Protein AF-H2ZK38-F1 (afdb_monomer)

Secondary structure (DSSP, 8-state):
------------------------PPPTTSEEETTEEE-TTS--SSPPTT--TT-SEEE--SS------TTTTTT-TT--EEE--SS---GGGS-TTTTTT-TT--EEE--SS---EE-TTTTTT-TT--EEE--SS---EE-TTTTTT-TT--EEE--SS---S----TT-TT--EEE--SS----PPTTTBTT---SEEE--SS------GGGB---TT--EEE--SS------GGGGG-TT--EEE--SS------TTHHHH-TT-SEEE-TT---S---GGG-

Solvent-accessible surface area (backbone atoms only — not comparable to full-atom values): 14411 Å² total; per-residue (Å²): 133,86,83,88,84,82,88,72,85,82,77,80,74,79,74,75,80,72,74,84,66,79,76,75,49,62,29,93,83,38,50,66,56,96,39,36,36,42,41,50,68,64,68,38,54,47,79,73,71,54,65,52,52,70,28,28,33,42,36,44,26,50,25,49,28,40,48,54,63,87,69,75,59,52,65,34,44,51,20,29,33,42,33,45,27,38,26,48,33,35,57,82,28,56,45,74,52,65,40,48,52,24,54,50,21,28,36,44,33,44,23,40,26,51,29,46,56,44,46,54,44,59,58,39,37,29,56,43,26,26,37,42,36,44,22,45,26,49,28,43,50,66,42,86,51,32,47,54,66,27,50,47,22,31,35,40,37,43,25,40,27,47,27,47,62,68,72,75,46,62,45,22,58,50,29,28,37,42,34,40,26,42,31,47,28,45,47,73,54,81,46,53,36,43,62,32,60,42,32,34,41,36,44,24,39,28,46,28,43,54,56,64,65,58,25,57,41,78,37,56,65,21,28,38,42,32,48,22,43,25,45,29,44,53,76,41,79,62,64,43,60,25,44,41,22,27,33,41,31,50,19,41,18,50,28,36,58,75,68,67,58,40,68,76,37,30,73,46,55,76,42,78,39,64,54,68,46,52,61,80,62,78,48,77,77,81,110

Structure (mmCIF, N/CA/C/O backbone):
data_AF-H2ZK38-F1
#
_entry.id   AF-H2ZK38-F1
#
loop_
_atom_site.group_PDB
_atom_site.id
_atom_site.type_symbol
_atom_site.label_atom_id
_atom_site.label_alt_id
_atom_site.label_comp_id
_atom_site.label_asym_id
_atom_site.label_entity_id
_atom_site.label_seq_id
_atom_site.pdbx_PDB_ins_code
_atom_site.Cartn_x
_atom_site.Cartn_y
_atom_site.Cartn_z
_atom_site.occupancy
_atom_site.B_iso_or_equiv
_atom_site.auth_seq_id
_atom_site.auth_comp_id
_atom_site.auth_asym_id
_atom_site.auth_atom_id
_atom_site.pdbx_PDB_model_num
ATOM 1 N N . MET A 1 1 ? 47.154 7.447 -79.076 1.00 37.88 1 MET A N 1
ATOM 2 C CA . MET A 1 1 ? 47.323 8.872 -78.738 1.00 37.88 1 MET A CA 1
ATOM 3 C C . MET A 1 1 ? 45.936 9.448 -78.542 1.00 37.88 1 MET A C 1
ATOM 5 O O . MET A 1 1 ? 45.104 9.216 -79.403 1.00 37.88 1 MET A O 1
ATOM 9 N N . GLU A 1 2 ? 45.741 10.109 -77.397 1.00 35.72 2 GLU A N 1
ATOM 10 C CA . GLU A 1 2 ? 44.613 10.989 -77.025 1.00 35.72 2 GLU A CA 1
ATOM 11 C C . GLU A 1 2 ? 43.258 10.291 -76.784 1.00 35.72 2 GLU A C 1
ATOM 13 O O . GLU A 1 2 ? 42.560 9.879 -77.698 1.00 35.72 2 GLU A O 1
ATOM 18 N N . SER A 1 3 ? 42.972 9.880 -75.544 1.00 32.62 3 SER A N 1
ATOM 19 C CA . SER A 1 3 ? 42.408 10.661 -74.417 1.00 32.62 3 SER A CA 1
ATOM 20 C C . SER A 1 3 ? 40.909 10.942 -74.549 1.00 32.62 3 SER A C 1
ATOM 22 O O . SER A 1 3 ? 40.479 11.958 -75.080 1.00 32.62 3 SER A O 1
ATOM 24 N N . PHE A 1 4 ? 40.122 10.034 -73.965 1.00 37.00 4 PHE A N 1
ATOM 25 C CA . PHE A 1 4 ? 38.727 10.249 -73.588 1.00 37.00 4 PHE A CA 1
ATOM 26 C C . PHE A 1 4 ? 38.658 11.189 -72.374 1.00 37.00 4 PHE A C 1
ATOM 28 O O . PHE A 1 4 ? 39.179 10.857 -71.311 1.00 37.00 4 PHE A O 1
ATOM 35 N N . ALA A 1 5 ? 37.972 12.326 -72.504 1.00 34.06 5 ALA A N 1
ATOM 36 C CA . ALA A 1 5 ? 37.578 13.173 -71.380 1.00 34.06 5 ALA A CA 1
ATOM 37 C C . ALA A 1 5 ? 36.051 13.114 -71.216 1.00 34.06 5 ALA A C 1
ATOM 39 O O . ALA A 1 5 ? 35.309 13.839 -71.874 1.00 34.06 5 ALA A O 1
ATOM 40 N N . ALA A 1 6 ? 35.580 12.216 -70.350 1.00 36.69 6 ALA A N 1
ATOM 41 C CA . ALA A 1 6 ? 34.203 12.204 -69.870 1.00 36.69 6 ALA A CA 1
ATOM 42 C C . ALA A 1 6 ? 34.103 13.121 -68.642 1.00 36.69 6 ALA A C 1
ATOM 44 O O . ALA A 1 6 ? 34.709 12.855 -67.604 1.00 36.69 6 ALA A O 1
ATOM 45 N N . ILE A 1 7 ? 33.349 14.212 -68.767 1.00 39.59 7 ILE A N 1
ATOM 46 C CA . ILE A 1 7 ? 33.038 15.128 -67.667 1.00 39.59 7 ILE A CA 1
ATOM 47 C C . ILE A 1 7 ? 31.897 14.500 -66.854 1.00 39.59 7 ILE A C 1
ATOM 49 O O . ILE A 1 7 ? 30.743 14.527 -67.274 1.00 39.59 7 ILE A O 1
ATOM 53 N N . TYR A 1 8 ? 32.215 13.919 -65.697 1.00 35.00 8 TYR A N 1
ATOM 54 C CA . TYR A 1 8 ? 31.222 13.565 -64.678 1.00 35.00 8 TYR A CA 1
ATOM 55 C C . TYR A 1 8 ? 30.950 14.790 -63.790 1.00 35.00 8 TYR A C 1
ATOM 57 O O . TYR A 1 8 ? 31.908 15.415 -63.329 1.00 35.00 8 TYR A O 1
ATOM 65 N N . PRO A 1 9 ? 29.688 15.139 -63.481 1.00 40.91 9 PRO A N 1
ATOM 66 C CA . PRO A 1 9 ? 29.416 16.121 -62.446 1.00 40.91 9 PRO A CA 1
ATOM 67 C C . PRO A 1 9 ? 29.749 15.493 -61.089 1.00 40.91 9 PRO A C 1
ATOM 69 O O . PRO A 1 9 ? 29.163 14.489 -60.683 1.00 40.91 9 PRO A O 1
ATOM 72 N N . VAL A 1 10 ? 30.717 16.084 -60.390 1.00 36.19 10 VAL A N 1
ATOM 73 C CA . VAL A 1 10 ? 31.038 15.753 -59.000 1.00 36.19 10 VAL A CA 1
ATOM 74 C C . VAL A 1 10 ? 29.838 16.151 -58.141 1.00 36.19 10 VAL A C 1
ATOM 76 O O . VAL A 1 10 ? 29.666 17.315 -57.784 1.00 36.19 10 VAL A O 1
ATOM 79 N N . LEU A 1 11 ? 28.984 15.180 -57.813 1.00 34.41 11 LEU A N 1
ATOM 80 C CA . LEU A 1 11 ? 28.019 15.319 -56.730 1.00 34.41 11 LEU A CA 1
ATOM 81 C C . LEU A 1 11 ? 28.817 15.329 -55.421 1.00 34.41 11 LEU A C 1
ATOM 83 O O . LEU A 1 11 ? 29.233 14.286 -54.918 1.00 34.41 11 LEU A O 1
ATOM 87 N N . VAL A 1 12 ? 29.052 16.516 -54.865 1.00 36.69 12 VAL A N 1
ATOM 88 C CA . VAL A 1 12 ? 29.517 16.654 -53.483 1.00 36.69 12 VAL A CA 1
ATOM 89 C C . VAL A 1 12 ? 28.346 16.267 -52.582 1.00 36.69 12 VAL A C 1
ATOM 91 O O . VAL A 1 12 ? 27.538 17.102 -52.181 1.00 36.69 12 VAL A O 1
ATOM 94 N N . ILE A 1 13 ? 28.216 14.975 -52.283 1.00 39.00 13 ILE A N 1
ATOM 95 C CA . ILE A 1 13 ? 27.385 14.527 -51.169 1.00 39.00 13 ILE A CA 1
ATOM 96 C C . ILE A 1 13 ? 28.146 14.938 -49.912 1.00 39.00 13 ILE A C 1
ATOM 98 O O . ILE A 1 13 ? 29.101 14.279 -49.506 1.00 39.00 13 ILE A O 1
ATOM 102 N N . LEU A 1 14 ? 27.740 16.054 -49.306 1.00 35.81 14 LEU A N 1
ATOM 103 C CA . LEU A 1 14 ? 28.070 16.371 -47.921 1.00 35.81 14 LEU A CA 1
ATOM 104 C C . LEU A 1 14 ? 27.488 15.254 -47.048 1.00 35.81 14 LEU A C 1
ATOM 106 O O . LEU A 1 14 ? 26.352 15.322 -46.580 1.00 35.81 14 LEU A O 1
ATOM 110 N N . SER A 1 15 ? 28.264 14.190 -46.850 1.00 38.12 15 SER A N 1
ATOM 111 C CA . SER A 1 15 ? 28.009 13.208 -45.813 1.00 38.12 15 SER A CA 1
ATOM 112 C C . SER A 1 15 ? 28.192 13.922 -44.481 1.00 38.12 15 SER A C 1
ATOM 114 O O . SER A 1 15 ? 29.303 14.037 -43.961 1.00 38.12 15 SER A O 1
ATOM 116 N N . VAL A 1 16 ? 27.095 14.432 -43.927 1.00 42.16 16 VAL A N 1
ATOM 117 C CA . VAL A 1 16 ? 27.036 14.727 -42.502 1.00 42.16 16 VAL A CA 1
ATOM 118 C C . VAL A 1 16 ? 27.288 13.394 -41.809 1.00 42.16 16 VAL A C 1
ATOM 120 O O . VAL A 1 16 ? 26.414 12.527 -41.770 1.00 42.16 16 VAL A O 1
ATOM 123 N N . LEU A 1 17 ? 28.504 13.217 -41.294 1.00 39.06 17 LEU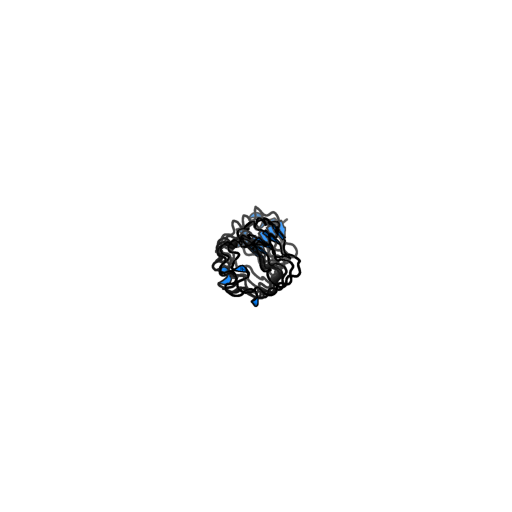 A N 1
ATOM 124 C CA . LEU A 1 17 ? 28.806 12.233 -40.269 1.00 39.06 17 LEU A CA 1
ATOM 125 C C . LEU A 1 17 ? 27.909 12.574 -39.076 1.00 39.06 17 LEU A C 1
ATOM 127 O O . LEU A 1 17 ? 28.285 13.340 -38.192 1.00 39.06 17 LEU A O 1
ATOM 131 N N . ARG A 1 18 ? 26.679 12.045 -39.070 1.00 42.19 18 ARG A N 1
ATOM 132 C CA . ARG A 1 18 ? 25.893 11.945 -37.848 1.00 42.19 18 ARG A CA 1
ATOM 133 C C . ARG A 1 18 ? 26.678 11.004 -36.955 1.00 42.19 18 ARG A C 1
ATOM 135 O O . ARG A 1 18 ? 26.662 9.790 -37.146 1.00 42.19 18 ARG A O 1
ATOM 142 N N . SER A 1 19 ? 27.402 11.596 -36.014 1.00 41.34 19 SER A N 1
ATOM 143 C CA . SER A 1 19 ? 27.855 10.930 -34.808 1.00 41.34 19 SER A CA 1
ATOM 144 C C . SER A 1 19 ? 26.704 10.061 -34.302 1.00 41.34 19 SER A C 1
ATOM 146 O O . SER A 1 19 ? 25.617 10.554 -34.004 1.00 41.34 19 SER A O 1
ATOM 148 N N . GLY A 1 20 ? 26.915 8.746 -34.319 1.00 42.62 20 GLY A N 1
ATOM 149 C CA . GLY A 1 20 ? 25.931 7.756 -33.912 1.00 42.62 20 GLY A CA 1
ATOM 150 C C . GLY A 1 20 ? 25.668 7.847 -32.416 1.00 42.62 20 GLY A C 1
ATOM 151 O O . GLY A 1 20 ? 26.152 7.028 -31.643 1.00 42.62 20 GLY A O 1
ATOM 152 N N . THR A 1 21 ? 24.886 8.833 -31.992 1.00 44.53 21 THR A N 1
ATOM 153 C CA . THR A 1 21 ? 24.094 8.704 -30.782 1.00 44.53 21 THR A CA 1
ATOM 154 C C . THR A 1 21 ? 22.893 7.857 -31.177 1.00 44.53 21 THR A C 1
ATOM 156 O O . THR A 1 21 ? 22.094 8.233 -32.032 1.00 44.53 21 THR A O 1
ATOM 159 N N . SER A 1 22 ? 22.795 6.650 -30.618 1.00 46.66 22 SER A N 1
ATOM 160 C CA . SER A 1 22 ? 21.558 5.873 -30.675 1.00 46.66 22 SER A CA 1
ATOM 161 C C . SER A 1 22 ? 20.448 6.779 -30.148 1.00 46.66 22 SER A C 1
ATOM 163 O O . SER A 1 22 ? 20.364 6.978 -28.938 1.00 46.66 22 SER A O 1
ATOM 165 N N . LEU A 1 23 ? 19.635 7.359 -31.038 1.00 54.28 23 LEU A N 1
ATOM 166 C CA . LEU A 1 23 ? 18.411 8.063 -30.675 1.00 54.28 23 LEU A CA 1
ATOM 167 C C . LEU A 1 23 ? 17.578 7.051 -29.894 1.00 54.28 23 LEU A C 1
ATOM 169 O O . LEU A 1 23 ? 17.032 6.110 -30.468 1.00 54.28 23 LEU A O 1
ATOM 173 N N . VAL A 1 24 ? 17.586 7.185 -28.567 1.00 63.50 24 VAL A N 1
ATOM 174 C CA . VAL A 1 24 ? 16.767 6.381 -27.666 1.00 63.50 24 VAL A CA 1
ATOM 175 C C . VAL A 1 24 ? 15.334 6.783 -27.974 1.00 63.50 24 VAL A C 1
ATOM 177 O O . VAL A 1 24 ? 14.832 7.798 -27.503 1.00 63.50 24 VAL A O 1
ATOM 180 N N . THR A 1 25 ? 14.737 6.052 -28.903 1.00 81.50 25 THR A N 1
ATOM 181 C CA . THR A 1 25 ? 13.416 6.334 -29.435 1.00 81.50 25 THR A CA 1
ATOM 182 C C . THR A 1 25 ? 12.387 5.809 -28.452 1.00 81.50 25 THR A C 1
ATOM 184 O O . THR A 1 25 ? 12.531 4.717 -27.904 1.00 81.50 25 THR A O 1
ATOM 187 N N . CYS A 1 26 ? 11.362 6.619 -28.198 1.00 92.69 26 CYS A N 1
ATOM 188 C CA . CYS A 1 26 ? 10.222 6.191 -27.403 1.00 92.69 26 CYS A CA 1
ATOM 189 C C . CYS A 1 26 ? 9.614 4.914 -28.016 1.00 92.69 26 CYS A C 1
ATOM 191 O O . CYS A 1 26 ? 9.512 4.847 -29.246 1.00 92.69 26 CYS A O 1
ATOM 193 N N . PRO A 1 27 ? 9.202 3.911 -27.215 1.00 94.44 27 PRO A N 1
ATOM 194 C CA . PRO A 1 27 ? 8.535 2.732 -27.755 1.00 94.44 27 PRO A CA 1
ATOM 195 C C . PRO A 1 27 ? 7.305 3.120 -28.584 1.00 94.44 27 PRO A C 1
ATOM 197 O O . PRO A 1 27 ? 6.547 3.994 -28.179 1.00 94.44 27 PRO A O 1
ATOM 200 N N . ALA A 1 28 ? 7.074 2.444 -29.713 1.00 91.75 28 ALA A N 1
ATOM 201 C CA . ALA A 1 28 ? 6.091 2.864 -30.721 1.00 91.75 28 ALA A CA 1
ATOM 202 C C . ALA A 1 28 ? 4.644 3.016 -30.209 1.00 91.75 28 ALA A C 1
ATOM 204 O O . ALA A 1 28 ? 3.885 3.819 -30.741 1.00 91.75 28 ALA A O 1
ATOM 205 N N . LEU A 1 29 ? 4.256 2.242 -29.190 1.00 95.00 29 LEU A N 1
ATOM 206 C CA . LEU A 1 29 ? 2.916 2.294 -28.588 1.00 95.00 29 LEU A CA 1
ATOM 207 C C . LEU A 1 29 ? 2.834 3.222 -27.369 1.00 95.00 29 LEU A C 1
ATOM 209 O O . LEU A 1 29 ? 1.761 3.364 -26.785 1.00 95.00 29 LEU A O 1
ATOM 213 N N . CYS A 1 30 ? 3.949 3.831 -26.976 1.00 96.94 30 CYS A N 1
ATOM 214 C CA . CYS A 1 30 ? 4.046 4.661 -25.789 1.00 96.94 30 CYS A CA 1
ATOM 215 C C . CYS A 1 30 ? 4.238 6.133 -26.149 1.00 96.94 30 CYS A C 1
ATOM 217 O O . CYS A 1 30 ? 4.721 6.486 -27.224 1.00 96.94 30 CYS A O 1
ATOM 219 N N . THR A 1 31 ? 3.914 6.992 -25.192 1.00 96.88 31 THR A N 1
ATOM 220 C CA . THR A 1 31 ? 4.210 8.420 -25.227 1.00 96.88 31 THR A CA 1
ATOM 221 C C . THR A 1 31 ? 5.307 8.706 -24.212 1.00 96.88 31 THR A C 1
ATOM 223 O O . THR A 1 31 ? 5.197 8.318 -23.052 1.00 96.88 31 THR A O 1
ATOM 226 N N . CYS A 1 32 ? 6.364 9.400 -24.627 1.00 96.44 32 CYS A N 1
ATOM 227 C CA . CYS A 1 32 ? 7.462 9.780 -23.745 1.00 96.44 32 CYS A CA 1
ATOM 228 C C . CYS A 1 32 ? 7.500 11.299 -23.602 1.00 96.44 32 CYS A C 1
ATOM 230 O O . CYS A 1 32 ? 7.494 12.017 -24.601 1.00 96.44 32 CYS A O 1
ATOM 232 N N . ASN A 1 33 ? 7.575 11.786 -22.366 1.00 94.00 33 ASN A N 1
ATOM 233 C CA . ASN A 1 33 ? 7.754 13.200 -22.065 1.00 94.00 33 ASN A CA 1
ATOM 234 C C . ASN A 1 33 ? 8.784 13.354 -20.951 1.00 94.00 33 ASN A C 1
ATOM 236 O O . ASN A 1 33 ? 8.559 12.935 -19.814 1.00 94.00 33 ASN A O 1
ATOM 240 N N . SER A 1 34 ? 9.916 13.981 -21.275 1.00 91.12 34 SER A N 1
ATOM 241 C CA . SER A 1 34 ? 11.037 14.117 -20.348 1.00 91.12 34 SER A CA 1
ATOM 242 C C . SER A 1 34 ? 11.455 12.740 -19.810 1.00 91.12 34 SER A C 1
ATOM 244 O O . SER A 1 34 ? 11.933 11.908 -20.575 1.00 91.12 34 SER A O 1
ATOM 246 N N . ARG A 1 35 ? 11.245 12.472 -18.518 1.00 96.06 35 ARG A N 1
ATOM 247 C CA . ARG A 1 35 ? 11.584 11.205 -17.848 1.00 96.06 35 ARG A CA 1
ATOM 248 C C . ARG A 1 35 ? 10.352 10.384 -17.467 1.00 96.06 35 ARG A C 1
ATOM 250 O O . ARG A 1 35 ? 10.419 9.558 -16.554 1.00 96.06 35 ARG A O 1
ATOM 257 N N . GLU A 1 36 ? 9.226 10.640 -18.114 1.00 98.31 36 GLU A N 1
ATOM 258 C CA . GLU A 1 36 ? 7.976 9.913 -17.921 1.00 98.31 36 GLU A CA 1
ATOM 259 C C . GLU A 1 36 ? 7.606 9.178 -19.208 1.00 98.31 36 GLU A C 1
ATOM 261 O O . GLU A 1 36 ? 7.730 9.723 -20.307 1.00 98.31 36 GLU A O 1
ATOM 266 N N . VAL A 1 37 ? 7.190 7.920 -19.064 1.00 98.12 37 VAL A N 1
ATOM 267 C CA . VAL A 1 37 ? 6.819 7.045 -20.178 1.00 98.12 37 VAL A CA 1
ATOM 268 C C . VAL A 1 37 ? 5.439 6.461 -19.908 1.00 98.12 37 VAL A C 1
ATOM 270 O O . VAL A 1 37 ? 5.246 5.739 -18.926 1.00 98.12 37 VAL A O 1
ATOM 273 N N . TRP A 1 38 ? 4.502 6.780 -20.793 1.00 98.50 38 TRP A N 1
ATOM 274 C CA . TRP A 1 38 ? 3.093 6.401 -20.751 1.00 98.50 38 TRP A CA 1
ATOM 275 C C . TRP A 1 38 ? 2.797 5.331 -21.788 1.00 98.50 38 TRP A C 1
ATOM 277 O O . TRP A 1 38 ? 2.923 5.560 -22.989 1.00 98.50 38 TRP A O 1
ATOM 287 N N . CYS A 1 39 ? 2.441 4.145 -21.319 1.00 97.94 39 CYS A N 1
ATOM 288 C CA . CYS A 1 39 ? 2.147 2.967 -22.123 1.00 97.94 39 CYS A CA 1
ATOM 289 C C . CYS A 1 39 ? 0.794 2.348 -21.720 1.00 97.94 39 CYS A C 1
ATOM 291 O O . CYS A 1 39 ? 0.566 1.159 -21.941 1.00 97.94 39 CYS A O 1
ATOM 293 N N . GLU A 1 40 ? -0.080 3.106 -21.062 1.00 98.19 40 GLU A N 1
ATOM 294 C CA . GLU A 1 40 ? -1.374 2.647 -20.559 1.00 98.19 40 GLU A CA 1
ATOM 295 C C . GLU A 1 40 ? -2.410 2.406 -21.659 1.00 98.19 40 GLU A C 1
ATOM 297 O O . GLU A 1 40 ? -2.418 3.090 -22.686 1.00 98.19 40 GLU A O 1
ATOM 302 N N . ASN A 1 41 ? -3.324 1.460 -21.419 1.00 98.00 41 ASN A N 1
ATOM 303 C CA . ASN A 1 41 ? -4.473 1.202 -22.291 1.00 98.00 41 ASN A CA 1
ATOM 304 C C . ASN A 1 41 ? -4.097 0.959 -23.766 1.00 98.00 41 ASN A C 1
ATOM 306 O O . ASN A 1 41 ? -4.714 1.493 -24.691 1.00 98.00 41 ASN A O 1
ATOM 310 N N . LYS A 1 42 ? -3.046 0.164 -24.000 1.00 97.31 42 LYS A N 1
ATOM 311 C CA . LYS A 1 42 ? -2.564 -0.197 -25.348 1.00 97.31 42 LYS A CA 1
ATOM 312 C C . LYS A 1 42 ? -2.708 -1.686 -25.661 1.00 97.31 42 LYS A C 1
ATOM 314 O O . LYS A 1 42 ? -2.224 -2.141 -26.693 1.00 97.31 42 LYS A O 1
ATOM 319 N N . GLY A 1 43 ? -3.337 -2.457 -24.772 1.00 97.38 43 GLY A N 1
ATOM 320 C CA . GLY A 1 43 ? -3.465 -3.908 -24.920 1.00 97.38 43 GLY A CA 1
ATOM 321 C C . GLY A 1 43 ? -2.123 -4.646 -24.854 1.00 97.38 43 GLY A C 1
ATOM 322 O O . GLY A 1 43 ? -1.998 -5.739 -25.403 1.00 97.38 43 GLY A O 1
ATOM 323 N N . LEU A 1 44 ? -1.108 -4.061 -24.203 1.00 96.81 44 LEU A N 1
ATOM 324 C CA . LEU A 1 44 ? 0.226 -4.655 -24.117 1.00 96.81 44 LEU A CA 1
ATOM 325 C C . LEU A 1 44 ? 0.173 -5.986 -23.377 1.00 96.81 44 LEU A C 1
ATOM 327 O O . LEU A 1 44 ? -0.427 -6.090 -22.313 1.00 96.81 44 LEU A O 1
ATOM 331 N N . THR A 1 45 ? 0.859 -6.992 -23.907 1.00 95.69 45 THR A N 1
ATOM 332 C CA . THR A 1 45 ? 0.992 -8.317 -23.280 1.00 95.69 45 THR A CA 1
ATOM 333 C C . THR A 1 45 ? 2.326 -8.499 -22.551 1.00 95.69 45 THR A C 1
ATOM 335 O O . THR A 1 45 ? 2.484 -9.428 -21.754 1.00 95.69 45 THR A O 1
ATOM 338 N N . ALA A 1 46 ? 3.273 -7.584 -22.774 1.00 94.19 46 ALA A N 1
ATOM 339 C CA . ALA A 1 46 ? 4.591 -7.532 -22.154 1.00 94.19 46 ALA A CA 1
ATOM 340 C C . ALA A 1 46 ? 5.071 -6.077 -22.011 1.00 94.19 46 ALA A C 1
ATOM 342 O O . ALA A 1 46 ? 4.512 -5.161 -22.615 1.00 94.19 46 ALA A O 1
ATOM 343 N N . ILE A 1 47 ? 6.134 -5.869 -21.230 1.00 93.94 47 ILE A N 1
ATOM 344 C CA . ILE A 1 47 ? 6.794 -4.562 -21.125 1.00 93.94 47 ILE A CA 1
ATOM 345 C C . ILE A 1 47 ? 7.430 -4.195 -22.482 1.00 93.94 47 ILE A C 1
ATOM 347 O O . ILE A 1 47 ? 8.190 -5.010 -23.013 1.00 93.94 47 ILE A O 1
ATOM 351 N N . PRO A 1 48 ? 7.167 -2.996 -23.040 1.00 92.31 48 PRO A N 1
ATOM 352 C CA . PRO A 1 48 ? 7.738 -2.566 -24.314 1.00 92.31 48 PRO A CA 1
ATOM 353 C C . PRO A 1 48 ? 9.269 -2.531 -24.304 1.00 92.31 48 PRO A C 1
ATOM 355 O O . PRO A 1 48 ? 9.901 -2.110 -23.334 1.00 92.31 48 PRO A O 1
ATOM 358 N N . ILE A 1 49 ? 9.873 -2.935 -25.420 1.00 89.12 49 ILE A N 1
ATOM 359 C CA . ILE A 1 49 ? 11.315 -2.796 -25.644 1.00 89.12 49 ILE A CA 1
ATOM 360 C C . ILE A 1 49 ? 11.617 -1.330 -25.984 1.00 89.12 49 ILE A C 1
ATOM 362 O O . ILE A 1 49 ? 10.808 -0.653 -26.614 1.00 89.12 49 ILE A O 1
ATOM 366 N N . GLY A 1 50 ? 12.791 -0.841 -25.579 1.00 90.00 50 GLY A N 1
ATOM 367 C CA . GLY A 1 50 ? 13.257 0.499 -25.951 1.00 90.00 50 GLY A CA 1
ATOM 368 C C . GLY A 1 50 ? 12.822 1.619 -25.006 1.00 90.00 50 GLY A C 1
ATOM 369 O O . GLY A 1 50 ? 12.975 2.783 -25.350 1.00 90.00 50 GLY A O 1
ATOM 370 N N . ILE A 1 51 ? 12.319 1.300 -23.808 1.00 94.38 51 ILE A N 1
ATOM 371 C CA . ILE A 1 51 ? 12.036 2.317 -22.783 1.00 94.38 51 ILE A CA 1
ATOM 372 C C . ILE A 1 51 ? 13.323 3.121 -22.491 1.00 94.38 51 ILE A C 1
ATOM 374 O O . ILE A 1 51 ? 14.359 2.503 -22.204 1.00 94.38 51 ILE A O 1
ATOM 378 N N . PRO A 1 52 ? 13.282 4.469 -22.541 1.00 94.94 52 PRO A N 1
ATOM 379 C CA . PRO A 1 52 ? 14.446 5.302 -22.269 1.00 94.94 52 PRO A CA 1
ATOM 380 C C . PRO A 1 52 ? 15.090 5.021 -20.909 1.00 94.94 52 PRO A C 1
ATOM 382 O O . PRO A 1 52 ? 14.408 4.872 -19.896 1.00 94.94 52 PRO A O 1
ATOM 385 N N . VAL A 1 53 ? 16.420 4.933 -20.864 1.00 94.00 53 VAL A N 1
ATOM 386 C CA . VAL A 1 53 ? 17.151 4.500 -19.655 1.00 94.00 53 VAL A CA 1
ATOM 387 C C . VAL A 1 53 ? 17.108 5.506 -18.504 1.00 94.00 53 VAL A C 1
ATOM 389 O O . VAL A 1 53 ? 17.301 5.121 -17.353 1.00 94.00 53 VAL A O 1
ATOM 392 N N . ASP A 1 54 ? 16.846 6.774 -18.809 1.00 94.88 54 ASP A N 1
ATOM 393 C CA . ASP A 1 54 ? 16.706 7.879 -17.860 1.00 94.88 54 ASP A CA 1
ATOM 394 C C . ASP A 1 54 ? 15.262 8.061 -17.351 1.00 94.88 54 ASP A C 1
ATOM 396 O O . ASP A 1 54 ? 14.989 8.992 -16.583 1.00 94.88 54 ASP A O 1
ATOM 400 N N . THR A 1 55 ? 14.352 7.152 -17.733 1.00 97.06 55 THR A N 1
ATOM 401 C CA . THR A 1 55 ? 12.962 7.108 -17.258 1.00 97.06 55 THR A CA 1
ATOM 402 C C . THR A 1 55 ? 12.907 7.032 -15.732 1.00 97.06 55 THR A C 1
ATOM 404 O O . THR A 1 55 ? 13.471 6.132 -15.108 1.00 97.06 55 THR A O 1
ATOM 407 N N . ARG A 1 56 ? 12.159 7.960 -15.130 1.00 98.25 56 ARG A N 1
ATOM 408 C CA . ARG A 1 56 ? 11.854 8.029 -13.695 1.00 98.25 56 ARG A CA 1
ATOM 409 C C . ARG A 1 56 ? 10.461 7.512 -13.367 1.00 98.25 56 ARG A C 1
ATOM 411 O O . ARG A 1 56 ? 10.279 6.944 -12.293 1.00 98.25 56 ARG A O 1
ATOM 418 N N . LYS A 1 57 ? 9.486 7.686 -14.258 1.00 98.69 57 LYS A N 1
ATOM 419 C CA . LYS A 1 57 ? 8.125 7.175 -14.060 1.00 98.69 57 LYS A CA 1
ATOM 420 C C . LYS A 1 57 ? 7.688 6.373 -15.270 1.00 98.69 57 LYS A C 1
ATOM 422 O O . LYS A 1 57 ? 7.741 6.873 -16.389 1.00 98.69 57 LYS A O 1
ATOM 427 N N . LEU A 1 58 ? 7.271 5.137 -15.030 1.00 98.44 58 LEU A N 1
ATOM 428 C CA . LEU A 1 58 ? 6.797 4.230 -16.065 1.00 98.44 58 LEU A CA 1
ATOM 429 C C . LEU A 1 58 ? 5.363 3.813 -15.756 1.00 98.44 58 LEU A C 1
ATOM 431 O O . LEU A 1 58 ? 5.100 3.182 -14.727 1.00 98.44 58 LEU A O 1
ATOM 435 N N . TYR A 1 59 ? 4.457 4.161 -16.663 1.00 98.69 59 TYR A N 1
ATOM 436 C CA . TYR A 1 59 ? 3.034 3.880 -16.574 1.00 98.69 59 TYR A CA 1
ATOM 437 C C . TYR A 1 59 ? 2.671 2.775 -17.566 1.00 98.69 59 TYR A C 1
ATOM 439 O O . TYR A 1 59 ? 2.774 2.950 -18.773 1.00 98.69 59 TYR A O 1
ATOM 447 N N . LEU A 1 60 ? 2.274 1.616 -17.047 1.00 98.44 60 LEU A N 1
ATOM 448 C CA . LEU A 1 60 ? 1.896 0.419 -17.807 1.00 98.44 60 LEU A CA 1
ATOM 449 C C . LEU A 1 60 ? 0.495 -0.071 -17.412 1.00 98.44 60 LEU A C 1
ATOM 451 O O . LEU A 1 60 ? 0.160 -1.235 -17.638 1.00 98.44 60 LEU A O 1
ATOM 455 N N . PHE A 1 61 ? -0.312 0.785 -16.784 1.00 98.69 61 PHE A N 1
ATOM 456 C CA . PHE A 1 61 ? -1.611 0.392 -16.253 1.00 98.69 61 PHE A CA 1
ATOM 457 C C . PHE A 1 61 ? -2.650 0.131 -17.349 1.00 98.69 61 PHE A C 1
ATOM 459 O O . PHE A 1 61 ? -2.473 0.555 -18.488 1.00 98.69 61 PHE A O 1
ATOM 466 N N . ASP A 1 62 ? -3.710 -0.597 -17.005 1.00 98.69 62 ASP A N 1
ATOM 467 C CA . ASP A 1 62 ? -4.795 -0.972 -17.923 1.00 98.69 62 ASP A CA 1
ATOM 468 C C . ASP A 1 62 ? -4.270 -1.668 -19.195 1.00 98.69 62 ASP A C 1
ATOM 470 O O . ASP A 1 62 ? -4.550 -1.279 -20.325 1.00 98.69 62 ASP A O 1
ATOM 474 N N . ASN A 1 63 ? -3.457 -2.709 -19.018 1.00 98.62 63 ASN A N 1
ATOM 475 C CA . ASN A 1 63 ? -2.939 -3.539 -20.107 1.00 98.62 63 ASN A CA 1
ATOM 476 C C . ASN A 1 63 ? -3.215 -5.027 -19.828 1.00 98.62 63 ASN A C 1
ATOM 478 O O . ASN A 1 63 ? -3.877 -5.395 -18.860 1.00 98.62 63 ASN A O 1
ATOM 482 N N . ASN A 1 64 ? -2.720 -5.913 -20.690 1.00 98.12 64 ASN A N 1
ATOM 483 C CA . ASN A 1 64 ? -2.858 -7.362 -20.549 1.00 98.12 64 ASN A CA 1
ATOM 484 C C . ASN A 1 64 ? -1.512 -8.038 -20.224 1.00 98.12 64 ASN A C 1
ATOM 486 O O . ASN A 1 64 ? -1.242 -9.161 -20.660 1.00 98.12 64 ASN A O 1
ATOM 490 N N . ILE A 1 65 ? -0.635 -7.350 -19.482 1.00 97.94 65 ILE A N 1
ATOM 491 C CA . ILE A 1 65 ? 0.709 -7.840 -19.169 1.00 97.94 65 ILE A CA 1
ATOM 492 C C . ILE A 1 65 ? 0.596 -8.983 -18.168 1.00 97.94 65 ILE A C 1
ATOM 494 O O . ILE A 1 65 ? 0.139 -8.808 -17.039 1.00 97.94 65 ILE A O 1
ATOM 498 N N . THR A 1 66 ? 1.037 -10.168 -18.579 1.00 96.31 66 THR A N 1
ATOM 499 C CA . THR A 1 66 ? 1.030 -11.377 -17.737 1.00 96.31 66 THR A CA 1
ATOM 500 C C . THR A 1 66 ? 2.430 -11.831 -17.352 1.00 96.31 66 THR A C 1
ATOM 502 O O . THR A 1 66 ? 2.591 -12.543 -16.365 1.00 96.31 66 THR A O 1
ATOM 505 N N . THR A 1 67 ? 3.454 -11.392 -18.088 1.00 91.00 67 THR A N 1
ATOM 506 C CA . THR A 1 67 ? 4.851 -11.771 -17.860 1.00 91.00 67 THR A CA 1
ATOM 507 C C . THR A 1 67 ? 5.761 -10.555 -17.897 1.00 91.00 67 THR A C 1
ATOM 509 O O . THR A 1 67 ? 5.574 -9.660 -18.721 1.00 91.00 67 THR A O 1
ATOM 512 N N . ILE A 1 68 ? 6.785 -10.557 -17.044 1.00 93.38 68 ILE A N 1
ATOM 513 C CA . ILE A 1 68 ? 7.873 -9.581 -17.079 1.00 93.38 68 ILE A CA 1
ATOM 514 C C . ILE A 1 68 ? 9.165 -10.351 -17.387 1.00 93.38 68 ILE A C 1
ATOM 516 O O . ILE A 1 68 ? 9.668 -11.069 -16.516 1.00 93.38 68 ILE A O 1
ATOM 520 N N . PRO A 1 69 ? 9.683 -10.276 -18.629 1.00 87.38 69 PRO A N 1
ATOM 521 C CA . PRO A 1 69 ? 10.914 -10.963 -19.004 1.00 87.38 69 PRO A CA 1
ATOM 522 C C . PRO A 1 69 ? 12.093 -10.529 -18.133 1.00 87.38 69 PRO A C 1
ATOM 524 O O . PRO A 1 69 ? 12.189 -9.362 -17.734 1.00 87.38 69 PRO A O 1
ATOM 527 N N . GLU A 1 70 ? 13.008 -11.456 -17.854 1.00 84.62 70 GLU A N 1
ATOM 528 C CA . GLU A 1 70 ? 14.222 -11.140 -17.107 1.00 84.62 70 GLU A CA 1
ATOM 529 C C . GLU A 1 70 ? 15.013 -10.036 -17.821 1.00 84.62 70 GLU A C 1
ATOM 531 O O . GLU A 1 70 ? 15.098 -9.989 -19.045 1.00 84.62 70 GLU A O 1
ATOM 536 N N . GLY A 1 71 ? 15.538 -9.085 -17.051 1.00 83.75 71 GLY A N 1
ATOM 537 C CA . GLY A 1 71 ? 16.325 -7.986 -17.602 1.00 83.75 71 GLY A CA 1
ATOM 538 C C . GLY A 1 71 ? 15.519 -6.849 -18.246 1.00 83.75 71 GLY A C 1
ATOM 539 O O . GLY A 1 71 ? 16.085 -5.764 -18.388 1.00 83.75 71 GLY A O 1
ATOM 540 N N . SER A 1 72 ? 14.219 -7.021 -18.533 1.00 87.75 72 SER A N 1
ATOM 541 C CA . SER A 1 72 ? 13.362 -5.993 -19.171 1.00 87.75 72 SER A CA 1
ATOM 542 C C . SER A 1 72 ? 13.348 -4.651 -18.428 1.00 87.75 72 SER A C 1
ATOM 544 O O . SER A 1 72 ? 13.283 -3.592 -19.044 1.00 87.75 72 SER A O 1
ATOM 546 N N . LEU A 1 73 ? 13.496 -4.690 -17.102 1.00 91.56 73 LEU A N 1
ATOM 547 C CA . LEU A 1 73 ? 13.556 -3.509 -16.239 1.00 91.56 73 LEU A CA 1
ATOM 548 C C . LEU A 1 73 ? 14.974 -3.178 -15.743 1.00 91.56 73 LEU A C 1
ATOM 550 O O . LEU A 1 73 ? 15.180 -2.171 -15.069 1.00 91.56 73 LEU A O 1
ATOM 554 N N . SER A 1 74 ? 15.977 -4.005 -16.053 1.00 90.12 74 SER A N 1
ATOM 555 C CA . SER A 1 74 ? 17.307 -3.924 -15.423 1.00 90.12 74 SER A CA 1
ATOM 556 C C . SER A 1 74 ? 18.091 -2.657 -15.782 1.00 90.12 74 SER A C 1
ATOM 558 O O . SER A 1 74 ? 18.944 -2.214 -15.008 1.00 90.12 74 SER A O 1
ATOM 560 N N . ARG A 1 75 ? 17.793 -2.058 -16.942 1.00 91.94 75 ARG A N 1
ATOM 561 C CA . ARG A 1 75 ? 18.423 -0.821 -17.424 1.00 91.94 75 ARG A CA 1
ATOM 562 C C . ARG A 1 75 ? 17.813 0.446 -16.823 1.00 91.94 75 ARG A C 1
ATOM 564 O O . ARG A 1 75 ? 18.477 1.477 -16.836 1.00 91.94 75 ARG A O 1
ATOM 571 N N . LEU A 1 76 ? 16.600 0.370 -16.271 1.00 94.50 76 LEU A N 1
ATOM 572 C CA . LEU A 1 76 ? 15.849 1.515 -15.742 1.00 94.50 76 LEU A CA 1
ATOM 573 C C . LEU A 1 76 ? 16.294 1.849 -14.308 1.00 94.50 76 LEU A C 1
ATOM 575 O O . LEU A 1 76 ? 15.518 1.798 -13.356 1.00 94.50 76 LEU A O 1
ATOM 579 N N . LYS A 1 77 ? 17.586 2.145 -14.133 1.00 95.12 77 LYS A N 1
ATOM 580 C CA . LYS A 1 77 ? 18.208 2.369 -12.813 1.00 95.12 77 LYS A CA 1
ATOM 581 C C . LYS A 1 77 ? 17.732 3.656 -12.133 1.00 95.12 77 LYS A C 1
ATOM 583 O O . LYS A 1 77 ? 17.839 3.779 -10.911 1.00 95.12 77 LYS A O 1
ATOM 588 N N . ASP A 1 78 ? 17.212 4.593 -12.924 1.00 96.69 78 ASP A N 1
ATOM 589 C CA . ASP A 1 78 ? 16.678 5.873 -12.461 1.00 96.69 78 ASP A CA 1
ATOM 590 C C . ASP A 1 78 ? 15.185 5.837 -12.116 1.00 96.69 78 ASP A C 1
ATOM 592 O O . ASP A 1 78 ? 14.640 6.854 -11.684 1.00 96.69 78 ASP A O 1
ATOM 596 N N . LEU A 1 79 ? 14.535 4.675 -12.250 1.00 97.81 79 LEU A N 1
ATOM 597 C CA . LEU A 1 79 ? 13.105 4.537 -12.015 1.00 97.81 79 LEU A CA 1
ATOM 598 C C . LEU A 1 79 ? 12.754 4.819 -10.547 1.00 97.81 79 LEU A C 1
ATOM 600 O O . LEU A 1 79 ? 13.295 4.201 -9.630 1.00 97.81 79 LEU A O 1
ATOM 604 N N . GLN A 1 80 ? 11.822 5.748 -10.350 1.00 98.62 80 GLN A N 1
ATOM 605 C CA . GLN A 1 80 ? 11.270 6.190 -9.068 1.00 98.62 80 GLN A CA 1
ATOM 606 C C . GLN A 1 80 ? 9.834 5.697 -8.869 1.00 98.62 80 GLN A C 1
ATOM 608 O O . GLN A 1 80 ? 9.433 5.401 -7.745 1.00 98.62 80 GLN A O 1
ATOM 613 N N . MET A 1 81 ? 9.066 5.564 -9.951 1.00 98.81 81 MET A N 1
ATOM 614 C CA . MET A 1 81 ? 7.686 5.092 -9.912 1.00 98.81 81 MET A CA 1
ATOM 615 C C . MET A 1 81 ? 7.424 4.078 -11.020 1.00 98.81 81 MET A C 1
ATOM 617 O O . MET A 1 81 ? 7.716 4.335 -12.189 1.00 98.81 81 MET A O 1
ATOM 621 N N . LEU A 1 82 ? 6.835 2.945 -10.644 1.00 98.50 82 LEU A N 1
ATOM 622 C CA . LEU A 1 82 ? 6.382 1.911 -11.565 1.00 98.50 82 LEU A CA 1
ATOM 623 C C . LEU A 1 82 ? 4.903 1.620 -11.321 1.00 98.50 82 LEU A C 1
ATOM 625 O O . LEU A 1 82 ? 4.524 1.186 -10.230 1.00 98.50 82 LEU A O 1
ATOM 629 N N . VAL A 1 83 ? 4.082 1.847 -12.345 1.00 98.81 83 VAL A N 1
ATOM 630 C CA . VAL A 1 83 ? 2.637 1.616 -12.301 1.00 98.81 83 VAL A CA 1
ATOM 631 C C . VAL A 1 83 ? 2.282 0.454 -13.221 1.00 98.81 83 VAL A C 1
ATOM 633 O O . VAL A 1 83 ? 2.348 0.574 -14.437 1.00 98.81 83 VAL A O 1
ATOM 636 N N . LEU A 1 84 ? 1.899 -0.671 -12.626 1.00 98.56 84 LEU A N 1
ATOM 637 C CA . LEU A 1 84 ? 1.483 -1.923 -13.268 1.00 98.56 84 LEU A CA 1
ATOM 638 C C . LEU A 1 84 ? 0.029 -2.286 -12.911 1.00 98.56 84 LEU A C 1
ATOM 640 O O . LEU A 1 84 ? -0.386 -3.436 -13.058 1.00 98.56 84 LEU A O 1
ATOM 644 N N . THR A 1 85 ? -0.733 -1.325 -12.388 1.00 98.81 85 THR A N 1
ATOM 645 C CA . THR A 1 85 ? -2.137 -1.496 -11.994 1.00 98.81 85 THR A CA 1
ATOM 646 C C . THR A 1 85 ? -2.979 -2.053 -13.145 1.00 98.81 85 THR A C 1
ATOM 648 O O . THR A 1 85 ? -2.692 -1.745 -14.297 1.00 98.81 85 THR A O 1
ATOM 651 N N . SER A 1 86 ? -4.001 -2.859 -12.858 1.00 98.75 86 SER A N 1
ATOM 652 C CA . SER A 1 86 ? -4.930 -3.391 -13.872 1.00 98.75 86 SER A CA 1
ATOM 653 C C . SER A 1 86 ? -4.209 -4.142 -14.996 1.00 98.75 86 SER A C 1
ATOM 655 O O . SER A 1 86 ? -4.198 -3.729 -16.154 1.00 98.75 86 SER A O 1
ATOM 657 N N . ASN A 1 87 ? -3.554 -5.241 -14.634 1.00 98.69 87 ASN A N 1
ATOM 658 C CA . ASN A 1 87 ? -2.866 -6.131 -15.566 1.00 98.69 87 ASN A CA 1
ATOM 659 C C . ASN A 1 87 ? -3.175 -7.601 -15.230 1.00 98.69 87 ASN A C 1
ATOM 661 O O . ASN A 1 87 ? -4.015 -7.933 -14.390 1.00 98.69 87 ASN A O 1
ATOM 665 N N . GLY A 1 88 ? -2.508 -8.527 -15.913 1.00 98.12 88 GLY A N 1
ATOM 666 C CA . GLY A 1 88 ? -2.651 -9.963 -15.706 1.00 98.12 88 GLY A CA 1
ATOM 667 C C . GLY A 1 88 ? -1.581 -10.588 -14.810 1.00 98.12 88 GLY A C 1
ATOM 668 O O . GLY A 1 88 ? -1.431 -11.810 -14.863 1.00 98.12 88 GLY A O 1
ATOM 669 N N . LEU A 1 89 ? -0.822 -9.806 -14.031 1.00 98.06 89 LEU A N 1
ATOM 670 C CA . LEU A 1 89 ? 0.382 -10.291 -13.350 1.00 98.06 89 LEU A CA 1
ATOM 671 C C . LEU A 1 89 ? 0.053 -11.356 -12.302 1.00 98.06 89 LEU A C 1
ATOM 673 O O . LEU A 1 89 ? -0.744 -11.142 -11.385 1.00 98.06 89 LEU A O 1
ATOM 677 N N . THR A 1 90 ? 0.718 -12.501 -12.416 1.00 97.50 90 THR A N 1
ATOM 678 C CA . THR A 1 90 ? 0.734 -13.561 -11.404 1.00 97.50 90 THR A CA 1
ATOM 679 C C . THR A 1 90 ? 2.056 -13.530 -10.636 1.00 97.50 90 THR A C 1
ATOM 681 O O . THR A 1 90 ? 2.964 -12.756 -10.941 1.00 97.50 90 THR A O 1
ATOM 684 N N . ASN A 1 91 ? 2.191 -14.385 -9.621 1.00 96.19 91 ASN A N 1
ATOM 685 C CA . ASN A 1 91 ? 3.449 -14.516 -8.886 1.00 96.19 91 ASN A CA 1
ATOM 686 C C . ASN A 1 91 ? 4.644 -14.882 -9.782 1.00 96.19 91 ASN A C 1
ATOM 688 O O . ASN A 1 91 ? 5.744 -14.407 -9.514 1.00 96.19 91 ASN A O 1
ATOM 692 N N . ASP A 1 92 ? 4.426 -15.646 -10.855 1.00 94.44 92 ASP A N 1
ATOM 693 C CA . ASP A 1 92 ? 5.486 -16.086 -11.776 1.00 94.44 92 ASP A CA 1
ATOM 694 C C . ASP A 1 92 ? 6.064 -14.937 -12.611 1.00 94.44 92 ASP A C 1
ATOM 696 O O . ASP A 1 92 ? 7.207 -15.006 -13.069 1.00 94.44 92 ASP A O 1
ATOM 700 N N . ALA A 1 93 ? 5.299 -13.853 -12.778 1.00 94.31 93 ALA A N 1
ATOM 701 C CA . ALA A 1 93 ? 5.772 -12.637 -13.426 1.00 94.31 93 ALA A CA 1
ATOM 702 C C . ALA A 1 93 ? 6.794 -11.881 -12.562 1.00 94.31 93 ALA A C 1
ATOM 704 O O . ALA A 1 93 ? 7.654 -11.184 -13.095 1.00 94.31 93 ALA A O 1
ATOM 705 N N . ILE A 1 94 ? 6.724 -12.029 -11.233 1.00 93.69 94 ILE A N 1
ATOM 706 C CA . ILE A 1 94 ? 7.563 -11.307 -10.270 1.00 93.69 94 ILE A CA 1
ATOM 707 C C . ILE A 1 94 ? 8.660 -12.236 -9.744 1.00 93.69 94 ILE A C 1
ATOM 709 O O . ILE A 1 94 ? 8.671 -12.654 -8.583 1.00 93.69 94 ILE A O 1
ATOM 713 N N . ARG A 1 95 ? 9.588 -12.596 -10.635 1.00 90.50 95 ARG A N 1
ATOM 714 C CA . ARG A 1 95 ? 10.692 -13.505 -10.307 1.00 90.50 95 ARG A CA 1
ATOM 715 C C . ARG A 1 95 ? 11.659 -12.891 -9.281 1.00 90.50 95 ARG A C 1
ATOM 717 O O . ARG A 1 95 ? 11.865 -11.672 -9.280 1.00 90.50 95 ARG A O 1
ATOM 724 N N . PRO A 1 96 ? 12.312 -13.712 -8.436 1.00 89.56 96 PRO A N 1
ATOM 725 C CA . PRO A 1 96 ? 13.331 -13.234 -7.509 1.00 89.56 96 PRO A CA 1
ATOM 726 C C . PRO A 1 96 ? 14.408 -12.407 -8.219 1.00 89.56 96 PRO A C 1
ATOM 728 O O . PRO A 1 96 ? 15.008 -12.848 -9.193 1.00 89.56 96 PRO A O 1
ATOM 731 N N . GLY A 1 97 ? 14.675 -11.202 -7.717 1.00 87.06 97 GLY A N 1
ATOM 732 C CA . GLY A 1 97 ? 15.695 -10.321 -8.288 1.00 87.06 97 GLY A CA 1
ATOM 733 C C . GLY A 1 97 ? 15.246 -9.473 -9.481 1.00 87.06 97 GLY A C 1
ATOM 734 O O . GLY A 1 97 ? 16.055 -8.666 -9.938 1.00 87.06 97 GLY A O 1
ATOM 735 N N . LEU A 1 98 ? 13.981 -9.556 -9.918 1.00 91.56 98 LEU A N 1
ATOM 736 C CA . LEU A 1 98 ? 13.425 -8.689 -10.968 1.00 91.56 98 LEU A CA 1
ATOM 737 C C . LEU A 1 98 ? 13.712 -7.199 -10.704 1.00 91.56 98 LEU A C 1
ATOM 739 O O . LEU A 1 98 ? 14.107 -6.462 -11.604 1.00 91.56 98 LEU A O 1
ATOM 743 N N . PHE A 1 99 ? 13.590 -6.774 -9.445 1.00 91.62 99 PHE A N 1
ATOM 744 C CA . PHE A 1 99 ? 13.794 -5.387 -9.021 1.00 91.62 99 PHE A CA 1
ATOM 745 C C . PHE A 1 99 ? 15.184 -5.118 -8.421 1.00 91.62 99 PHE A C 1
ATOM 747 O O . PHE A 1 99 ? 15.398 -4.091 -7.777 1.00 91.62 99 PHE A O 1
ATOM 754 N N . ARG A 1 100 ? 16.172 -6.006 -8.626 1.00 90.06 100 ARG A N 1
ATOM 755 C CA . ARG A 1 100 ? 17.502 -5.913 -7.981 1.00 90.06 100 ARG A CA 1
ATOM 756 C C . ARG A 1 100 ? 18.198 -4.565 -8.221 1.00 90.06 100 ARG A C 1
ATOM 758 O O . ARG A 1 100 ? 18.892 -4.075 -7.324 1.00 90.06 100 ARG A O 1
ATOM 765 N N . GLN A 1 101 ? 18.005 -3.985 -9.408 1.00 90.44 101 GLN A N 1
ATOM 766 C CA . GLN A 1 101 ? 18.619 -2.725 -9.852 1.00 90.44 101 GLN A CA 1
ATOM 767 C C . GLN A 1 101 ? 17.791 -1.473 -9.518 1.00 90.44 101 GLN A C 1
ATOM 769 O O . GLN A 1 101 ? 18.276 -0.360 -9.699 1.00 90.44 101 GLN A O 1
ATOM 774 N N . MET A 1 102 ? 16.572 -1.626 -8.994 1.00 92.62 102 MET A N 1
ATOM 775 C CA . MET A 1 102 ? 15.636 -0.526 -8.738 1.00 92.62 102 MET A CA 1
ATOM 776 C C . MET A 1 102 ? 15.934 0.206 -7.425 1.00 92.62 102 MET A C 1
ATOM 778 O O . MET A 1 102 ? 15.095 0.328 -6.533 1.00 92.62 102 MET A O 1
ATOM 782 N N . LYS A 1 103 ? 17.166 0.707 -7.290 1.00 95.12 103 LYS A N 1
ATOM 783 C CA . LYS A 1 103 ? 17.631 1.357 -6.061 1.00 95.12 103 LYS A CA 1
ATOM 784 C C . LYS A 1 103 ? 16.930 2.678 -5.784 1.00 95.12 103 LYS A C 1
ATOM 786 O O . LYS A 1 103 ? 16.872 3.055 -4.623 1.00 95.12 103 LYS A O 1
ATOM 791 N N . LYS A 1 104 ? 16.407 3.364 -6.801 1.00 97.75 104 LYS A N 1
ATOM 792 C CA . LYS A 1 104 ? 15.718 4.655 -6.661 1.00 97.75 104 LYS A CA 1
ATOM 793 C C . LYS A 1 104 ? 14.193 4.540 -6.611 1.00 97.75 104 LYS A C 1
ATOM 795 O O . LYS A 1 104 ? 13.540 5.569 -6.504 1.00 97.75 104 LYS A O 1
ATOM 800 N N . LEU A 1 105 ? 13.631 3.328 -6.668 1.00 98.19 105 LEU A N 1
ATOM 801 C CA . LEU A 1 105 ? 12.181 3.166 -6.706 1.00 98.19 105 LEU A CA 1
ATOM 802 C C . LEU A 1 105 ? 11.561 3.539 -5.357 1.00 98.19 105 LEU A C 1
ATOM 804 O O . LEU A 1 105 ? 11.915 2.971 -4.326 1.00 98.19 105 LEU A O 1
ATOM 808 N N . GLU A 1 106 ? 10.623 4.479 -5.399 1.00 98.75 106 GLU A N 1
ATOM 809 C CA . GLU A 1 106 ? 9.898 5.038 -4.258 1.00 98.75 106 GLU A CA 1
ATOM 810 C C . GLU A 1 106 ? 8.432 4.589 -4.241 1.00 98.75 106 GLU A C 1
ATOM 812 O O . GLU A 1 106 ? 7.835 4.477 -3.170 1.00 98.75 106 GLU A O 1
ATOM 817 N N . ALA A 1 107 ? 7.841 4.306 -5.405 1.00 98.88 107 ALA A N 1
ATOM 818 C CA . ALA A 1 107 ? 6.451 3.882 -5.518 1.00 98.88 107 ALA A CA 1
ATOM 819 C C . ALA A 1 107 ? 6.288 2.700 -6.482 1.00 98.88 107 ALA A C 1
ATOM 821 O O . ALA A 1 107 ? 6.703 2.763 -7.640 1.00 98.88 107 ALA A O 1
ATOM 822 N N . LEU A 1 108 ? 5.631 1.645 -5.999 1.00 98.62 108 LEU A N 1
ATOM 823 C CA . LEU A 1 108 ? 5.266 0.471 -6.785 1.00 98.62 108 LEU A CA 1
ATOM 824 C C . LEU A 1 108 ? 3.760 0.236 -6.675 1.00 98.62 108 LEU A C 1
ATOM 826 O O . LEU A 1 108 ? 3.244 -0.026 -5.586 1.00 98.62 108 LEU A O 1
ATOM 830 N N . MET A 1 109 ? 3.066 0.325 -7.808 1.00 98.81 109 MET A N 1
ATOM 831 C CA . MET A 1 109 ? 1.624 0.107 -7.896 1.00 98.81 109 MET A CA 1
ATOM 832 C C . MET A 1 109 ? 1.355 -1.139 -8.734 1.00 98.81 109 MET A C 1
ATOM 834 O O . MET A 1 109 ? 1.690 -1.184 -9.911 1.00 98.81 109 MET A O 1
ATOM 838 N N . MET A 1 110 ? 0.775 -2.161 -8.117 1.00 98.19 110 MET A N 1
ATOM 839 C CA . MET A 1 110 ? 0.417 -3.444 -8.731 1.00 98.19 110 MET A CA 1
ATOM 840 C C . MET A 1 110 ? -0.996 -3.869 -8.306 1.00 98.19 110 MET A C 1
ATOM 842 O O . MET A 1 110 ? -1.298 -5.063 -8.214 1.00 98.19 110 MET A O 1
ATOM 846 N N . SER A 1 111 ? -1.861 -2.899 -7.997 1.00 98.88 111 SER A N 1
ATOM 847 C CA . SER A 1 111 ? -3.271 -3.162 -7.697 1.00 98.88 111 SER A CA 1
ATOM 848 C C . SER A 1 111 ? -3.975 -3.795 -8.905 1.00 98.88 111 SER A C 1
ATOM 850 O O . SER A 1 111 ? -3.481 -3.691 -10.027 1.00 98.88 111 SER A O 1
ATOM 852 N N . ASP A 1 112 ? -5.097 -4.480 -8.692 1.00 98.81 112 ASP A N 1
ATOM 853 C CA . ASP A 1 112 ? -5.906 -5.064 -9.778 1.00 98.81 112 ASP A CA 1
ATOM 854 C C . ASP A 1 112 ? -5.106 -6.030 -10.671 1.00 98.81 112 ASP A C 1
ATOM 856 O O . ASP A 1 112 ? -5.068 -5.928 -11.894 1.00 98.81 112 ASP A O 1
ATOM 860 N N . ASN A 1 113 ? -4.414 -6.969 -10.032 1.00 98.75 113 ASN A N 1
ATOM 861 C CA . ASN A 1 113 ? -3.664 -8.036 -10.691 1.00 98.75 113 ASN A CA 1
ATOM 862 C C . ASN A 1 113 ? -4.098 -9.407 -10.132 1.00 98.75 113 ASN A C 1
ATOM 864 O O . ASN A 1 113 ? -5.130 -9.553 -9.470 1.00 98.75 113 ASN A O 1
ATOM 868 N N . LYS A 1 114 ? -3.338 -10.466 -10.422 1.00 98.56 114 LYS A N 1
ATOM 869 C CA . LYS A 1 114 ? -3.658 -11.855 -10.053 1.00 98.56 114 LYS A CA 1
ATOM 870 C C . LYS A 1 114 ? -2.651 -12.440 -9.054 1.00 98.56 114 LYS A C 1
ATOM 872 O O . LYS A 1 114 ? -2.504 -13.662 -8.979 1.00 98.56 114 LYS A O 1
ATOM 877 N N . LEU 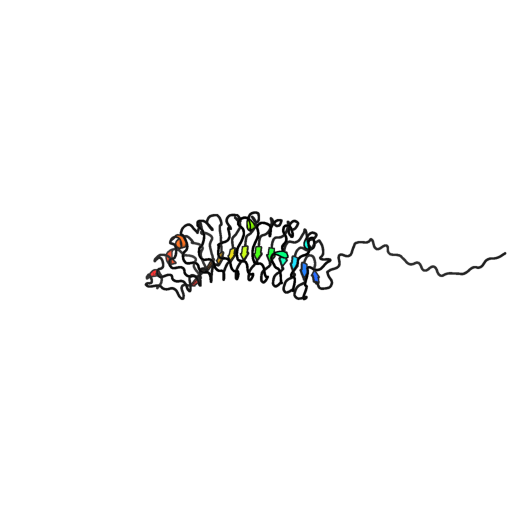A 1 115 ? -1.970 -11.601 -8.267 1.00 98.50 115 LEU A N 1
ATOM 878 C CA . LEU A 1 115 ? -1.006 -12.046 -7.255 1.00 98.50 115 LEU A CA 1
ATOM 879 C C . LEU A 1 115 ? -1.710 -12.829 -6.141 1.00 98.50 115 LEU A C 1
ATOM 881 O O . LEU A 1 115 ? -2.751 -12.417 -5.638 1.00 98.50 115 LEU A O 1
ATOM 885 N N . THR A 1 116 ? -1.129 -13.952 -5.723 1.00 98.38 116 THR A N 1
ATOM 886 C CA . THR A 1 116 ? -1.701 -14.856 -4.704 1.00 98.38 116 THR A CA 1
ATOM 887 C C . THR A 1 116 ? -0.928 -14.873 -3.385 1.00 98.38 116 THR A C 1
ATOM 889 O O . THR A 1 116 ? -1.443 -15.330 -2.361 1.00 98.38 116 THR A O 1
ATOM 892 N N . ARG A 1 117 ? 0.299 -14.348 -3.383 1.00 98.00 117 ARG A N 1
ATOM 893 C CA . ARG A 1 117 ? 1.187 -14.260 -2.216 1.00 98.00 117 ARG A CA 1
ATOM 894 C C . ARG A 1 117 ? 2.192 -13.125 -2.372 1.00 98.00 117 ARG A C 1
ATOM 896 O O . ARG A 1 117 ? 2.509 -12.754 -3.500 1.00 98.00 117 ARG A O 1
ATOM 903 N N . ILE A 1 118 ? 2.735 -12.649 -1.257 1.00 97.56 118 ILE A N 1
ATOM 904 C CA . ILE A 1 118 ? 3.943 -11.817 -1.230 1.00 97.56 118 ILE A CA 1
ATOM 905 C C . ILE A 1 118 ? 5.064 -12.641 -0.594 1.00 97.56 118 ILE A C 1
ATOM 907 O O . ILE A 1 118 ? 4.938 -13.071 0.554 1.00 97.56 118 ILE A O 1
ATOM 911 N N . THR A 1 119 ? 6.142 -12.870 -1.344 1.00 96.38 119 THR A N 1
ATOM 912 C CA . THR A 1 119 ? 7.283 -13.692 -0.915 1.00 96.38 119 THR A CA 1
ATOM 913 C C . THR A 1 119 ? 8.434 -12.839 -0.383 1.00 96.38 119 THR A C 1
ATOM 915 O O . THR A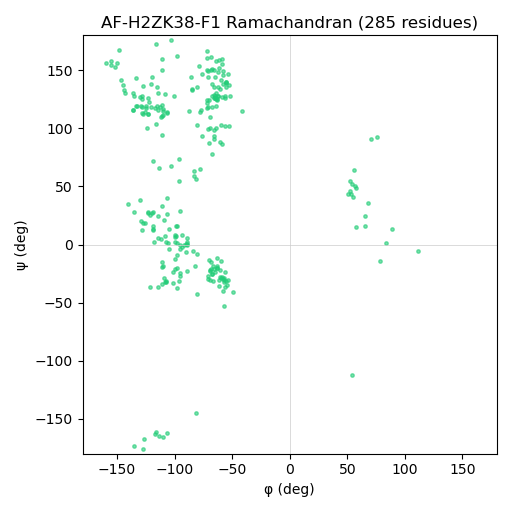 1 119 ? 8.531 -11.647 -0.677 1.00 96.38 119 THR A O 1
ATOM 918 N N . ASN A 1 120 ? 9.352 -13.455 0.363 1.00 94.81 120 ASN A N 1
ATOM 919 C CA . ASN A 1 120 ? 10.521 -12.795 0.953 1.00 94.81 120 ASN A CA 1
ATOM 920 C C . ASN A 1 120 ? 11.426 -12.092 -0.075 1.00 94.81 120 ASN A C 1
ATOM 922 O O . ASN A 1 120 ? 12.093 -11.114 0.251 1.00 94.81 120 ASN A O 1
ATOM 926 N N . SER A 1 121 ? 11.467 -12.587 -1.314 1.00 92.12 121 SER A N 1
ATOM 927 C CA . SER A 1 121 ? 12.325 -12.068 -2.385 1.00 92.12 121 SER A CA 1
ATOM 928 C C . SER A 1 121 ? 11.616 -11.108 -3.341 1.00 92.12 121 SER A C 1
ATOM 930 O O . SER A 1 121 ? 12.292 -10.473 -4.152 1.00 92.12 121 SER A O 1
ATOM 932 N N . MET A 1 122 ? 10.288 -10.974 -3.246 1.00 94.06 122 MET A N 1
ATOM 933 C CA . MET A 1 122 ? 9.475 -10.203 -4.192 1.00 94.06 122 MET A CA 1
ATOM 934 C C . MET A 1 122 ? 9.912 -8.741 -4.279 1.00 94.06 122 MET A C 1
ATOM 936 O O . MET A 1 122 ? 9.977 -8.185 -5.369 1.00 94.06 122 MET A O 1
ATOM 940 N N . PHE A 1 123 ? 10.248 -8.132 -3.141 1.00 92.62 123 PHE A N 1
ATOM 941 C CA . PHE A 1 123 ? 10.651 -6.726 -3.066 1.00 92.62 123 PHE A CA 1
ATOM 942 C C . PHE A 1 123 ? 12.158 -6.529 -2.862 1.00 92.62 123 PHE A C 1
ATOM 944 O O . PHE A 1 123 ? 12.624 -5.429 -2.552 1.00 92.62 123 PHE A O 1
ATOM 951 N N . ALA A 1 124 ? 12.947 -7.591 -3.044 1.00 89.88 124 ALA A N 1
ATOM 952 C CA . ALA A 1 124 ? 14.391 -7.510 -2.915 1.00 89.88 124 ALA A CA 1
ATOM 953 C C . ALA A 1 124 ? 14.970 -6.562 -3.978 1.00 89.88 124 ALA A C 1
ATOM 955 O O . ALA A 1 124 ? 14.790 -6.760 -5.179 1.00 89.88 124 ALA A O 1
ATOM 956 N N . GLY A 1 125 ? 15.711 -5.545 -3.529 1.00 88.25 125 GLY A N 1
ATOM 957 C CA . GLY A 1 125 ? 16.377 -4.587 -4.412 1.00 88.25 125 GLY A CA 1
ATOM 958 C C . GLY A 1 125 ? 15.830 -3.163 -4.385 1.00 88.25 125 GLY A C 1
ATOM 959 O O . GLY A 1 125 ? 16.497 -2.302 -4.951 1.00 88.25 125 GLY A O 1
ATOM 960 N N . MET A 1 126 ? 14.727 -2.903 -3.671 1.00 94.06 126 MET A N 1
ATOM 961 C CA . MET A 1 126 ? 14.071 -1.587 -3.581 1.00 94.06 126 MET A CA 1
ATOM 962 C C . MET A 1 126 ? 14.155 -0.981 -2.162 1.00 94.06 126 MET A C 1
ATOM 964 O O . MET A 1 126 ? 13.137 -0.828 -1.491 1.00 94.06 126 MET A O 1
ATOM 968 N N . PRO A 1 127 ? 15.355 -0.625 -1.661 1.00 94.69 127 PRO A N 1
ATOM 969 C CA . PRO A 1 127 ? 15.527 -0.116 -0.292 1.00 94.69 127 PRO A CA 1
ATOM 970 C C . PRO A 1 127 ? 14.899 1.270 -0.065 1.00 94.69 127 PRO A C 1
ATOM 972 O O . PRO A 1 127 ? 14.753 1.703 1.075 1.00 94.69 127 PRO A O 1
ATOM 975 N N . ASN A 1 128 ? 14.558 1.984 -1.142 1.00 97.50 128 ASN A N 1
ATOM 976 C CA . ASN A 1 128 ? 13.961 3.315 -1.085 1.00 97.50 128 ASN A CA 1
ATOM 977 C C . ASN A 1 128 ? 12.436 3.313 -1.248 1.00 97.50 128 ASN A C 1
ATOM 979 O O . ASN A 1 128 ? 11.847 4.387 -1.315 1.00 97.50 128 ASN A O 1
ATOM 983 N N . LEU A 1 129 ? 11.795 2.139 -1.270 1.00 98.19 129 LEU A N 1
ATOM 984 C CA . LEU A 1 129 ? 10.354 2.049 -1.467 1.00 98.19 129 LEU A CA 1
ATOM 985 C C . LEU A 1 129 ? 9.604 2.734 -0.315 1.00 98.19 129 LEU A C 1
ATOM 987 O O . LEU A 1 129 ? 9.803 2.400 0.853 1.00 98.19 129 LEU A O 1
ATOM 991 N N . MET A 1 130 ? 8.733 3.680 -0.660 1.00 98.69 130 MET A N 1
ATOM 992 C CA . MET A 1 130 ? 7.919 4.469 0.267 1.00 98.69 130 MET A CA 1
ATOM 993 C C . MET A 1 130 ? 6.433 4.119 0.179 1.00 98.69 130 MET A C 1
ATOM 995 O O . MET A 1 130 ? 5.743 4.158 1.198 1.00 98.69 130 MET A O 1
ATOM 999 N N . ARG A 1 131 ? 5.939 3.779 -1.018 1.00 98.88 131 ARG A N 1
ATOM 1000 C CA . ARG A 1 131 ? 4.532 3.439 -1.265 1.00 98.88 131 ARG A CA 1
ATOM 1001 C C . ARG A 1 131 ? 4.418 2.107 -1.994 1.00 98.88 131 ARG A C 1
ATOM 1003 O O . ARG A 1 131 ? 5.028 1.923 -3.049 1.00 98.88 131 ARG A O 1
ATOM 1010 N N . LEU A 1 132 ? 3.614 1.205 -1.441 1.00 98.69 132 LEU A N 1
ATOM 1011 C CA . LEU A 1 132 ? 3.324 -0.100 -2.027 1.00 98.69 132 LEU A CA 1
ATOM 1012 C C . LEU A 1 132 ? 1.814 -0.312 -2.120 1.00 98.69 132 LEU A C 1
ATOM 1014 O O . LEU A 1 132 ? 1.146 -0.476 -1.098 1.00 98.69 132 LEU A O 1
ATOM 1018 N N . TYR A 1 133 ? 1.289 -0.346 -3.344 1.00 9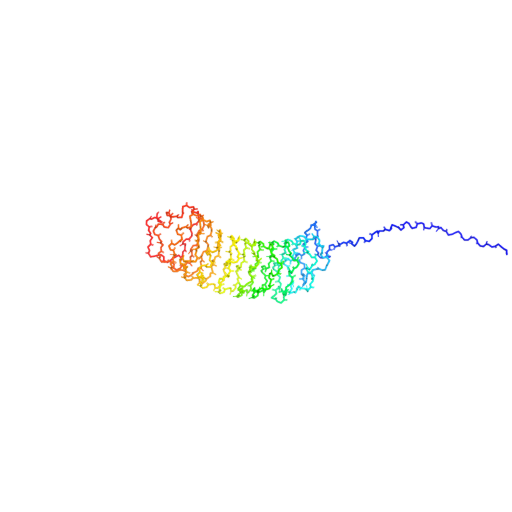8.88 133 TYR A N 1
ATOM 1019 C CA . TYR A 1 133 ? -0.133 -0.572 -3.608 1.00 98.88 133 TYR A CA 1
ATOM 1020 C C . TYR A 1 133 ? -0.323 -1.914 -4.307 1.00 98.88 133 TYR A C 1
ATOM 1022 O O . TYR A 1 133 ? 0.206 -2.142 -5.392 1.00 98.88 133 TYR A O 1
ATOM 1030 N N . VAL A 1 134 ? -1.047 -2.818 -3.657 1.00 98.56 134 VAL A N 1
ATOM 1031 C CA . VAL A 1 134 ? -1.294 -4.204 -4.094 1.00 98.56 134 VAL A CA 1
ATOM 1032 C C . VAL A 1 134 ? -2.742 -4.597 -3.786 1.00 98.56 134 VAL A C 1
ATOM 1034 O O . VAL A 1 134 ? -3.053 -5.731 -3.413 1.00 98.56 134 VAL A O 1
ATOM 1037 N N . GLU A 1 135 ? -3.645 -3.628 -3.903 1.00 98.75 135 GLU A N 1
ATOM 1038 C CA . GLU A 1 135 ? -5.073 -3.807 -3.661 1.00 98.75 135 GLU A CA 1
ATOM 1039 C C . GLU A 1 135 ? -5.702 -4.702 -4.732 1.00 98.75 135 GLU A C 1
ATOM 1041 O O . GLU A 1 135 ? -5.135 -4.887 -5.810 1.00 98.75 135 GLU A O 1
ATOM 1046 N N . ARG A 1 136 ? -6.878 -5.264 -4.444 1.00 98.81 136 ARG A N 1
ATOM 1047 C CA . ARG A 1 136 ? -7.694 -6.016 -5.414 1.00 98.81 136 ARG A CA 1
ATOM 1048 C C . ARG A 1 136 ? -6.897 -7.095 -6.162 1.00 98.81 136 ARG A C 1
ATOM 1050 O O . ARG A 1 136 ? -7.006 -7.270 -7.370 1.00 98.81 136 ARG A O 1
ATOM 1057 N N . ASN A 1 137 ? -6.068 -7.821 -5.417 1.00 98.81 137 ASN A N 1
ATOM 1058 C CA . ASN A 1 137 ? -5.374 -9.023 -5.866 1.00 98.81 137 ASN A CA 1
ATOM 1059 C C . ASN A 1 137 ? -6.025 -10.263 -5.211 1.00 98.81 137 ASN A C 1
ATOM 1061 O O . ASN A 1 137 ? -7.163 -10.237 -4.742 1.00 98.81 137 ASN A O 1
ATOM 1065 N N . ARG A 1 138 ? -5.333 -11.405 -5.193 1.00 98.62 138 ARG A N 1
ATOM 1066 C CA . ARG A 1 138 ? -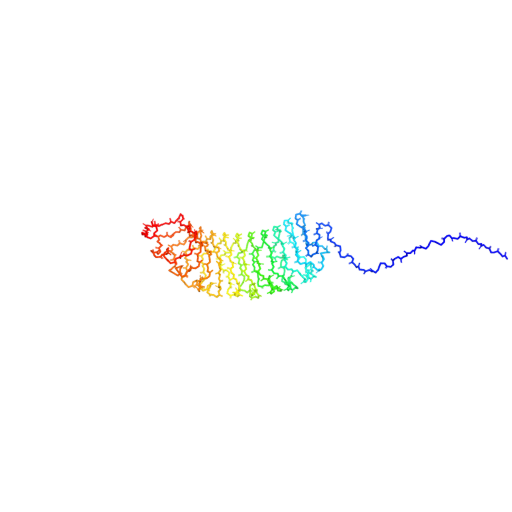5.792 -12.658 -4.566 1.00 98.62 138 ARG A CA 1
ATOM 1067 C C . ARG A 1 138 ? -4.855 -13.096 -3.438 1.00 98.62 138 ARG A C 1
ATOM 1069 O O . ARG A 1 138 ? -4.730 -14.293 -3.177 1.00 98.62 138 ARG A O 1
ATOM 1076 N N . ILE A 1 139 ? -4.177 -12.146 -2.791 1.00 98.75 139 ILE A N 1
ATOM 1077 C CA . ILE A 1 139 ? -3.101 -12.421 -1.834 1.00 98.75 139 ILE A CA 1
ATOM 1078 C C . ILE A 1 139 ? -3.678 -13.095 -0.590 1.00 98.75 139 ILE A C 1
ATOM 1080 O O . ILE A 1 139 ? -4.499 -12.513 0.115 1.00 98.75 139 ILE A O 1
ATOM 1084 N N . ARG A 1 140 ? -3.236 -14.324 -0.309 1.00 98.06 140 ARG A N 1
ATOM 1085 C CA . ARG A 1 140 ? -3.658 -15.105 0.870 1.00 98.06 140 ARG A CA 1
ATOM 1086 C C . ARG A 1 140 ? -2.707 -14.967 2.053 1.00 98.06 140 ARG A C 1
ATOM 1088 O O . ARG A 1 140 ? -3.115 -15.155 3.195 1.00 98.06 140 ARG A O 1
ATOM 1095 N N . GLY A 1 141 ? -1.446 -14.638 1.788 1.00 96.81 141 GLY A N 1
ATOM 1096 C CA . GLY A 1 141 ? -0.424 -14.511 2.817 1.00 96.81 141 GLY A CA 1
ATOM 1097 C C . GLY A 1 141 ? 0.770 -13.679 2.370 1.00 96.81 141 GLY A C 1
ATOM 1098 O O . GLY A 1 141 ? 1.056 -13.548 1.175 1.00 96.81 141 GLY A O 1
ATOM 1099 N N . ILE A 1 142 ? 1.454 -13.132 3.370 1.00 97.06 142 ILE A N 1
ATOM 1100 C CA . ILE A 1 142 ? 2.678 -12.345 3.246 1.00 97.06 142 ILE A CA 1
ATOM 1101 C C . ILE A 1 142 ? 3.732 -13.057 4.088 1.00 97.06 142 ILE A C 1
ATOM 1103 O O . ILE A 1 142 ? 3.511 -13.305 5.274 1.00 97.06 142 ILE A O 1
ATOM 1107 N N . GLU A 1 143 ? 4.845 -13.441 3.471 1.00 96.12 143 GLU A N 1
ATOM 1108 C CA . GLU A 1 143 ? 5.927 -14.127 4.175 1.00 96.12 143 GLU A CA 1
ATOM 1109 C C . GLU A 1 143 ? 6.610 -13.208 5.198 1.00 96.12 143 GLU A C 1
ATOM 1111 O O . GLU A 1 143 ? 6.678 -11.989 5.039 1.00 96.12 143 GLU A O 1
ATOM 1116 N N . GLN A 1 144 ? 7.141 -13.806 6.265 1.00 91.38 144 GLN A N 1
ATOM 1117 C CA . GLN A 1 144 ? 7.580 -13.087 7.464 1.00 91.38 144 GLN A CA 1
ATOM 1118 C C . GLN A 1 144 ? 8.671 -12.031 7.211 1.00 91.38 144 GLN A C 1
ATOM 1120 O O . GLN A 1 144 ? 8.751 -11.056 7.957 1.00 91.38 144 GLN A O 1
ATOM 1125 N N . LYS A 1 145 ? 9.516 -12.222 6.189 1.00 92.88 145 LYS A N 1
ATOM 1126 C CA . LYS A 1 145 ? 10.629 -11.323 5.845 1.00 92.88 145 LYS A CA 1
ATOM 1127 C C . LYS A 1 145 ? 10.369 -10.520 4.567 1.00 92.88 145 LYS A C 1
ATOM 1129 O O . LYS A 1 145 ? 11.258 -9.793 4.134 1.00 92.88 145 LYS A O 1
ATOM 1134 N N . ALA A 1 146 ? 9.167 -10.590 3.992 1.00 94.69 146 ALA A N 1
ATOM 1135 C CA . ALA A 1 146 ? 8.821 -9.894 2.751 1.00 94.69 146 ALA A CA 1
ATOM 1136 C C . ALA A 1 146 ? 9.028 -8.375 2.813 1.00 94.69 146 ALA A C 1
ATOM 1138 O O . ALA A 1 146 ? 9.353 -7.761 1.801 1.00 94.69 146 ALA A O 1
ATOM 1139 N N . LEU A 1 147 ? 8.874 -7.777 3.999 1.00 93.38 147 LEU A N 1
ATOM 1140 C CA . LEU A 1 147 ? 9.006 -6.334 4.213 1.00 93.38 147 LEU A CA 1
ATOM 1141 C C . LEU A 1 147 ? 10.311 -5.933 4.930 1.00 93.38 147 LEU A C 1
ATOM 1143 O O . LEU A 1 147 ? 10.525 -4.751 5.173 1.00 93.38 147 LEU A O 1
ATOM 1147 N N . PHE A 1 148 ? 11.196 -6.887 5.253 1.00 88.69 148 PHE A N 1
ATOM 1148 C CA . PHE A 1 148 ? 12.316 -6.692 6.193 1.00 88.69 148 PHE A CA 1
ATOM 1149 C C . PHE A 1 148 ? 13.272 -5.541 5.824 1.00 88.69 148 PHE A C 1
ATOM 1151 O O . PHE A 1 148 ? 13.740 -4.830 6.702 1.00 88.69 148 PHE A O 1
ATOM 1158 N N . ASN A 1 149 ? 13.532 -5.318 4.534 1.00 84.88 149 ASN A N 1
ATOM 1159 C CA . ASN A 1 149 ? 14.461 -4.279 4.062 1.00 84.88 149 ASN A CA 1
ATOM 1160 C C . ASN A 1 149 ? 13.769 -2.995 3.580 1.00 84.88 149 ASN A C 1
ATOM 1162 O O . ASN A 1 149 ? 14.418 -2.122 3.004 1.00 84.88 149 ASN A O 1
ATOM 1166 N N . LEU A 1 150 ? 12.458 -2.870 3.780 1.00 93.75 150 LEU A N 1
ATOM 1167 C CA . LEU A 1 150 ? 11.666 -1.750 3.276 1.00 93.75 150 LEU A CA 1
ATOM 1168 C C . LEU A 1 150 ? 11.497 -0.677 4.363 1.00 93.75 150 LEU A C 1
ATOM 1170 O O . LEU A 1 150 ? 10.390 -0.271 4.712 1.00 93.75 150 LEU A O 1
ATOM 1174 N N . THR A 1 151 ? 12.620 -0.215 4.917 1.00 94.75 151 THR A N 1
ATOM 1175 C CA . THR A 1 151 ? 12.670 0.671 6.098 1.00 94.75 151 THR A CA 1
ATOM 1176 C C . THR A 1 151 ? 12.169 2.093 5.831 1.00 94.75 151 THR A C 1
ATOM 1178 O O . THR A 1 151 ? 11.922 2.852 6.771 1.00 94.75 151 THR A O 1
ATOM 1181 N N . LYS A 1 152 ? 12.004 2.465 4.554 1.00 97.56 152 LYS A N 1
ATOM 1182 C CA . LYS A 1 152 ? 11.434 3.746 4.119 1.00 97.56 152 LYS A CA 1
ATOM 1183 C C . LYS A 1 152 ? 9.939 3.693 3.807 1.00 97.56 152 LYS A C 1
ATOM 1185 O O . LYS A 1 152 ? 9.393 4.742 3.473 1.00 97.56 152 LYS A O 1
ATOM 1190 N N . LEU A 1 153 ? 9.281 2.535 3.931 1.00 97.81 153 LEU A N 1
ATOM 1191 C CA . LEU A 1 153 ? 7.844 2.437 3.679 1.00 97.81 153 LEU A CA 1
ATOM 1192 C C . LEU A 1 153 ? 7.074 3.368 4.610 1.00 97.81 153 LEU A C 1
ATOM 1194 O O . LEU A 1 153 ? 7.226 3.307 5.826 1.00 97.81 153 LEU A O 1
ATOM 1198 N N . VAL A 1 154 ? 6.241 4.205 4.004 1.00 98.19 154 VAL A N 1
ATOM 1199 C CA . VAL A 1 154 ? 5.327 5.134 4.675 1.00 98.19 154 VAL A CA 1
ATOM 1200 C C . VAL A 1 154 ? 3.889 4.656 4.524 1.00 98.19 154 VAL A C 1
ATOM 1202 O O . VAL A 1 154 ? 3.082 4.846 5.432 1.00 98.19 154 VAL A O 1
ATOM 1205 N N . GLU A 1 155 ? 3.569 4.002 3.406 1.00 98.69 155 GLU A N 1
ATOM 1206 C CA . GLU A 1 155 ? 2.201 3.619 3.078 1.00 98.69 155 GLU A CA 1
ATOM 1207 C C . GLU A 1 155 ? 2.120 2.264 2.372 1.00 98.69 155 GLU A C 1
ATOM 1209 O O . GLU A 1 155 ? 2.839 2.003 1.401 1.00 98.69 155 GLU A O 1
ATOM 1214 N N . ILE A 1 156 ? 1.201 1.420 2.846 1.00 98.56 156 ILE A N 1
ATOM 1215 C CA . ILE A 1 156 ? 0.880 0.128 2.238 1.00 98.56 156 ILE A CA 1
ATOM 1216 C C . ILE A 1 156 ? -0.637 0.019 2.062 1.00 98.56 156 ILE A C 1
ATOM 1218 O O . ILE A 1 156 ? -1.385 0.136 3.035 1.00 98.56 156 ILE A O 1
ATOM 1222 N N . LYS A 1 157 ? -1.082 -0.278 0.836 1.00 98.88 157 LYS A N 1
ATOM 1223 C CA . LYS A 1 157 ? -2.484 -0.592 0.532 1.00 98.88 157 LYS A CA 1
ATOM 1224 C C . LYS A 1 157 ? -2.630 -2.035 0.060 1.00 98.88 157 LYS A C 1
ATOM 1226 O O . LYS A 1 157 ? -2.049 -2.439 -0.946 1.00 98.88 157 LYS A O 1
ATOM 1231 N N . LEU A 1 158 ? -3.410 -2.803 0.809 1.00 98.75 158 LEU A N 1
ATOM 1232 C CA . LEU A 1 158 ? -3.636 -4.247 0.680 1.00 98.75 158 LEU A CA 1
ATOM 1233 C C . LEU A 1 158 ? -5.136 -4.588 0.638 1.00 98.75 158 LEU A C 1
ATOM 1235 O O . LEU A 1 158 ? -5.508 -5.759 0.777 1.00 98.75 158 LEU A O 1
ATOM 1239 N N . GLY A 1 159 ? -6.003 -3.590 0.465 1.00 98.81 159 GLY A N 1
ATOM 1240 C CA . GLY A 1 159 ? -7.450 -3.766 0.441 1.00 98.81 159 GLY A CA 1
ATOM 1241 C C . GLY A 1 159 ? -7.931 -4.736 -0.644 1.00 98.81 159 GLY A C 1
ATOM 1242 O O . GLY A 1 159 ? -7.308 -4.868 -1.695 1.00 98.81 159 GLY A O 1
ATOM 1243 N N . GLY A 1 160 ? -9.032 -5.448 -0.400 1.00 98.81 160 GLY A N 1
ATOM 1244 C CA . GLY A 1 160 ? -9.638 -6.350 -1.389 1.00 98.81 160 GLY A CA 1
ATOM 1245 C C . GLY A 1 160 ? -8.790 -7.583 -1.719 1.00 98.81 160 GLY A C 1
ATOM 1246 O O . GLY A 1 160 ? -8.754 -8.013 -2.869 1.00 98.81 160 GLY A O 1
ATOM 1247 N N . ASN A 1 161 ? -8.081 -8.135 -0.732 1.00 98.88 161 ASN A N 1
ATOM 1248 C CA . ASN A 1 161 ? -7.297 -9.367 -0.856 1.00 98.88 161 ASN A CA 1
ATOM 1249 C C . ASN A 1 161 ? -7.943 -10.519 -0.055 1.00 98.88 161 ASN A C 1
ATOM 1251 O O . ASN A 1 161 ? -9.117 -10.488 0.311 1.00 98.88 161 ASN A O 1
ATOM 1255 N N . GLN A 1 162 ? -7.203 -11.606 0.176 1.00 98.62 162 GLN A N 1
ATOM 1256 C CA . GLN A 1 162 ? -7.673 -12.801 0.886 1.00 98.62 162 GLN A CA 1
ATOM 1257 C C . GLN A 1 162 ? -6.848 -13.075 2.152 1.00 98.62 162 GLN A C 1
ATOM 1259 O O . GLN A 1 162 ? -6.741 -14.231 2.569 1.00 98.62 162 GLN A O 1
ATOM 1264 N N . LEU A 1 163 ? -6.254 -12.037 2.754 1.00 98.38 163 LEU A N 1
ATOM 1265 C CA . LEU A 1 163 ? -5.369 -12.178 3.908 1.00 98.38 163 LEU A CA 1
ATOM 1266 C C . LEU A 1 163 ? -6.134 -12.701 5.121 1.00 98.38 163 LEU A C 1
ATOM 1268 O O . LEU A 1 163 ? -7.143 -12.126 5.526 1.00 98.38 163 LEU A O 1
ATOM 1272 N N . THR A 1 164 ? -5.622 -13.770 5.727 1.00 96.50 164 THR A N 1
ATOM 1273 C CA . THR A 1 164 ? -6.149 -14.327 6.984 1.00 96.50 164 THR A CA 1
ATOM 1274 C C . THR A 1 164 ? -5.346 -13.894 8.208 1.00 96.50 164 THR A C 1
ATOM 1276 O O . THR A 1 164 ? -5.863 -13.931 9.323 1.00 96.50 164 THR A O 1
ATOM 1279 N N . ASN A 1 165 ? -4.095 -13.474 8.003 1.00 94.81 165 ASN A N 1
ATOM 1280 C CA . ASN A 1 165 ? -3.175 -13.024 9.043 1.00 94.81 165 ASN A CA 1
ATOM 1281 C C . ASN A 1 165 ? -2.760 -11.575 8.794 1.00 94.81 165 ASN A C 1
ATOM 1283 O O . ASN A 1 165 ? -2.563 -11.170 7.647 1.00 94.81 165 ASN A O 1
ATOM 1287 N N . PHE A 1 166 ? -2.598 -10.821 9.879 1.00 93.50 166 PHE A N 1
ATOM 1288 C CA . PHE A 1 166 ? -2.093 -9.456 9.825 1.00 93.50 166 PHE A CA 1
ATOM 1289 C C . PHE A 1 166 ? -0.613 -9.450 9.382 1.00 93.50 166 PHE A C 1
ATOM 1291 O O . PHE A 1 166 ? 0.145 -10.318 9.827 1.00 93.50 166 PHE A O 1
ATOM 1298 N N . PRO A 1 167 ? -0.183 -8.530 8.497 1.00 93.12 167 PRO A N 1
ATOM 1299 C CA . PRO A 1 167 ? 1.207 -8.458 8.052 1.00 93.12 167 PRO A CA 1
ATOM 1300 C C . PRO A 1 167 ? 2.158 -8.103 9.198 1.00 93.12 167 PRO A C 1
ATOM 1302 O O . PRO A 1 167 ? 1.850 -7.269 10.047 1.00 93.12 167 PRO A O 1
ATOM 1305 N N . LYS A 1 168 ? 3.363 -8.681 9.187 1.00 92.19 168 LYS A N 1
ATOM 1306 C CA . LYS A 1 168 ? 4.426 -8.294 10.122 1.00 92.19 168 LYS A CA 1
ATOM 1307 C C . LYS A 1 168 ? 5.041 -6.960 9.685 1.00 92.19 168 LYS A C 1
ATOM 1309 O O . LYS A 1 168 ? 5.958 -6.939 8.870 1.00 92.19 168 LYS A O 1
ATOM 1314 N N . ILE A 1 169 ? 4.519 -5.863 10.229 1.00 92.06 169 ILE A N 1
ATOM 1315 C CA . ILE A 1 169 ? 4.934 -4.488 9.899 1.00 92.06 169 ILE A CA 1
ATOM 1316 C C . ILE A 1 169 ? 5.979 -3.905 10.852 1.00 92.06 169 ILE A C 1
ATOM 1318 O O . ILE A 1 169 ? 6.475 -2.814 10.602 1.00 92.06 169 ILE A O 1
ATOM 1322 N N . THR A 1 170 ? 6.364 -4.630 11.906 1.00 88.81 170 THR A N 1
ATOM 1323 C CA . THR A 1 170 ? 7.354 -4.163 12.897 1.00 88.81 170 THR A CA 1
ATOM 1324 C C . THR A 1 170 ? 8.731 -3.858 12.293 1.00 88.81 170 THR A C 1
ATOM 1326 O O . THR A 1 170 ? 9.546 -3.189 12.907 1.00 88.81 170 THR A O 1
ATOM 1329 N N . MET A 1 171 ? 8.990 -4.309 11.063 1.00 86.44 171 MET A N 1
ATOM 1330 C CA . MET A 1 171 ? 10.217 -4.023 10.307 1.00 86.44 171 MET A CA 1
ATOM 1331 C C . MET A 1 171 ? 10.127 -2.740 9.456 1.00 86.44 171 MET A C 1
ATOM 1333 O O . MET A 1 171 ? 11.063 -2.406 8.731 1.00 86.44 171 MET A O 1
ATOM 1337 N N . CYS A 1 172 ? 9.007 -2.015 9.520 1.00 92.75 172 CYS A N 1
ATOM 1338 C CA . CYS A 1 172 ? 8.739 -0.798 8.754 1.00 92.75 172 CYS A CA 1
ATOM 1339 C C . CYS A 1 172 ? 8.524 0.398 9.705 1.00 92.75 172 CYS A C 1
ATOM 1341 O O . CYS A 1 172 ? 7.402 0.888 9.829 1.00 92.75 172 CYS A O 1
ATOM 1343 N N . PRO A 1 173 ? 9.577 0.918 10.365 1.00 92.06 173 PRO A N 1
ATOM 1344 C CA . PRO A 1 173 ? 9.440 1.917 11.439 1.00 92.06 173 PRO A CA 1
ATOM 1345 C C . PRO A 1 173 ? 8.884 3.276 10.968 1.00 92.06 173 PRO A C 1
ATOM 1347 O O . PRO A 1 173 ? 8.367 4.073 11.757 1.00 92.06 173 PRO A O 1
ATOM 1350 N N . LYS A 1 174 ? 8.987 3.568 9.665 1.00 95.06 174 LYS A N 1
ATOM 1351 C CA . LYS A 1 174 ? 8.448 4.789 9.048 1.00 95.06 174 LYS A CA 1
ATOM 1352 C C . LYS A 1 174 ? 7.005 4.654 8.568 1.00 95.06 174 LYS A C 1
ATOM 1354 O O . LYS A 1 174 ? 6.469 5.630 8.049 1.00 95.06 174 LYS A O 1
ATOM 1359 N N . LEU A 1 175 ? 6.381 3.487 8.736 1.00 95.31 175 LEU A N 1
ATOM 1360 C CA . LEU A 1 175 ? 5.021 3.264 8.270 1.00 95.31 175 LEU A CA 1
ATOM 1361 C C . LEU A 1 175 ? 4.063 4.185 9.033 1.00 95.31 175 LEU A C 1
ATOM 1363 O O . LEU A 1 175 ? 4.127 4.277 10.261 1.00 95.31 175 LEU A O 1
ATOM 1367 N N . ARG A 1 176 ? 3.205 4.884 8.287 1.00 96.00 176 ARG A N 1
ATOM 1368 C CA . ARG A 1 176 ? 2.186 5.806 8.809 1.00 96.00 176 ARG A CA 1
ATOM 1369 C C . ARG A 1 176 ? 0.782 5.407 8.393 1.00 96.00 176 ARG A C 1
ATOM 1371 O O . ARG A 1 176 ? -0.137 5.536 9.189 1.00 96.00 176 ARG A O 1
ATOM 1378 N N . ARG A 1 177 ? 0.615 4.887 7.178 1.00 97.88 177 ARG A N 1
ATOM 1379 C CA . ARG A 1 177 ? -0.697 4.529 6.637 1.00 97.88 177 ARG A CA 1
ATOM 1380 C C . ARG A 1 177 ? -0.732 3.069 6.229 1.00 97.88 177 ARG A C 1
ATOM 1382 O O . ARG A 1 177 ? 0.115 2.606 5.459 1.00 97.88 177 ARG A O 1
ATOM 1389 N N . LEU A 1 178 ? -1.710 2.34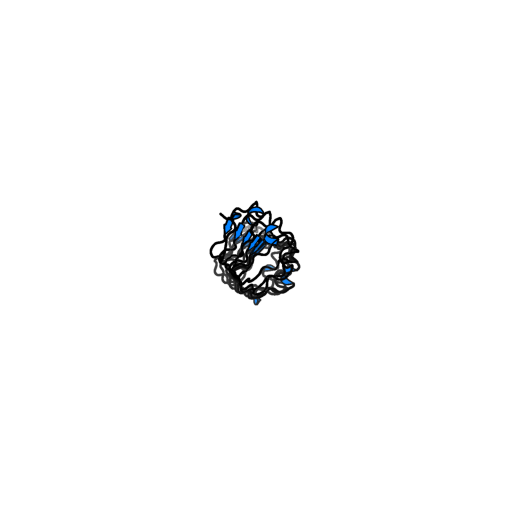3 6.749 1.00 97.62 178 LEU A N 1
ATOM 1390 C CA . LEU A 1 178 ? -1.879 0.929 6.466 1.00 97.62 178 LEU A CA 1
ATOM 1391 C C . LEU A 1 178 ? -3.353 0.616 6.204 1.00 97.62 178 LEU A C 1
ATOM 1393 O O . LEU A 1 178 ? -4.187 0.712 7.098 1.00 97.62 178 LEU A O 1
ATOM 1397 N N . SER A 1 179 ? -3.658 0.194 4.980 1.00 98.62 179 SER A N 1
ATOM 1398 C CA . SER A 1 179 ? -5.025 -0.106 4.550 1.00 98.62 179 SER A CA 1
ATOM 1399 C C . SER A 1 179 ? -5.160 -1.584 4.178 1.00 98.62 179 SER A C 1
ATOM 1401 O O . SER A 1 179 ? -4.482 -2.071 3.271 1.00 98.62 179 SER A O 1
ATOM 1403 N N . LEU A 1 180 ? -6.007 -2.328 4.899 1.00 98.44 180 LEU A N 1
ATOM 1404 C CA . LEU A 1 180 ? -6.385 -3.720 4.613 1.00 98.44 180 LEU A CA 1
ATOM 1405 C C . LEU A 1 180 ? -7.913 -3.952 4.616 1.00 98.44 180 LEU A C 1
ATOM 1407 O O . LEU A 1 180 ? -8.350 -5.024 5.068 1.00 98.44 180 LEU A O 1
ATOM 1411 N N . PRO A 1 181 ? -8.756 -3.030 4.119 1.00 98.75 181 PRO A N 1
ATOM 1412 C CA . PRO A 1 181 ? -10.187 -3.262 4.100 1.00 98.75 181 PRO A CA 1
ATOM 1413 C C . PRO A 1 181 ? -10.534 -4.446 3.191 1.00 98.75 181 PRO A C 1
ATOM 1415 O O . PRO A 1 181 ? -9.774 -4.794 2.284 1.00 98.75 181 PRO A O 1
ATOM 1418 N N . ASN A 1 182 ? -11.689 -5.072 3.393 1.00 98.81 182 ASN A N 1
ATOM 1419 C CA . ASN A 1 182 ? -12.170 -6.164 2.539 1.00 98.81 182 ASN A CA 1
ATOM 1420 C C . ASN A 1 182 ? -11.176 -7.345 2.461 1.00 98.81 182 ASN A C 1
ATOM 1422 O O . ASN A 1 182 ? -10.824 -7.813 1.377 1.00 98.81 182 ASN A O 1
ATOM 1426 N N . ASN A 1 183 ? -10.688 -7.805 3.615 1.00 98.81 183 ASN A N 1
ATOM 1427 C CA . ASN A 1 183 ? -9.839 -8.993 3.749 1.00 98.81 183 ASN A CA 1
ATOM 1428 C C . ASN A 1 183 ? -10.550 -10.065 4.605 1.00 98.81 183 ASN A C 1
ATOM 1430 O O . ASN A 1 183 ? -11.772 -10.071 4.761 1.00 98.81 183 ASN A O 1
ATOM 1434 N N . ARG A 1 184 ? -9.815 -11.062 5.113 1.00 98.31 184 ARG A N 1
ATOM 1435 C CA . ARG A 1 184 ? -10.360 -12.175 5.912 1.00 98.31 184 ARG A CA 1
ATOM 1436 C C . ARG A 1 184 ? -9.685 -12.272 7.282 1.00 98.31 184 ARG A C 1
ATOM 1438 O O . ARG A 1 184 ? -9.606 -13.365 7.845 1.00 98.31 184 ARG A O 1
ATOM 1445 N N . LEU A 1 185 ? -9.197 -11.148 7.809 1.00 97.38 185 LEU A N 1
ATOM 1446 C CA . LEU A 1 185 ? -8.476 -11.097 9.078 1.00 97.38 185 LEU A CA 1
ATOM 1447 C C . LEU A 1 185 ? -9.410 -11.458 10.232 1.00 97.38 185 LEU A C 1
ATOM 1449 O O . LEU A 1 185 ? -10.466 -10.853 10.386 1.00 97.38 185 LEU A O 1
ATOM 1453 N N . VAL A 1 186 ? -9.020 -12.438 11.047 1.00 95.25 186 VAL A N 1
ATOM 1454 C CA . VAL A 1 186 ? -9.822 -12.901 12.201 1.00 95.25 186 VAL A CA 1
ATOM 1455 C C . VAL A 1 186 ? -9.373 -12.244 13.508 1.00 95.25 186 VAL A C 1
ATOM 1457 O O . VAL A 1 186 ? -10.174 -12.013 14.412 1.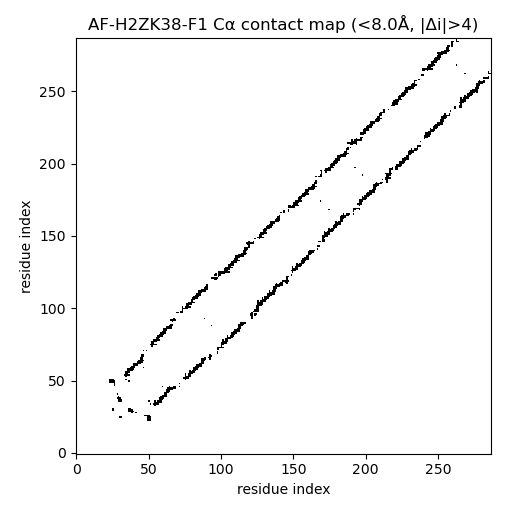00 95.25 186 VAL A O 1
ATOM 1460 N N . ARG A 1 187 ? -8.082 -11.926 13.611 1.00 91.44 187 ARG A N 1
ATOM 1461 C CA . ARG A 1 187 ? -7.458 -11.316 14.788 1.00 91.44 187 ARG A CA 1
ATOM 1462 C C . ARG A 1 187 ? -6.248 -10.485 14.385 1.00 91.44 187 ARG A C 1
ATOM 1464 O O . ARG A 1 187 ? -5.583 -10.801 13.398 1.00 91.44 187 ARG A O 1
ATOM 1471 N N . LEU A 1 188 ? -5.948 -9.478 15.196 1.00 88.88 188 LEU A N 1
ATOM 1472 C CA . LEU A 1 188 ? -4.642 -8.827 15.223 1.00 88.88 188 LEU A CA 1
ATOM 1473 C C . LEU A 1 188 ? -3.725 -9.630 16.162 1.00 88.88 188 LEU A C 1
ATOM 1475 O O . LEU A 1 188 ? -4.203 -10.219 17.134 1.00 88.88 188 LEU A O 1
ATOM 1479 N N . GLN A 1 189 ? -2.435 -9.731 15.839 1.00 80.25 189 GLN A N 1
ATOM 1480 C CA . GLN A 1 189 ? -1.461 -10.394 16.716 1.00 80.25 189 GLN A CA 1
ATOM 1481 C C . GLN A 1 189 ? -1.051 -9.450 17.856 1.00 80.25 189 GLN A C 1
ATOM 1483 O O . GLN A 1 189 ? -1.109 -8.228 17.692 1.00 80.25 189 GLN A O 1
ATOM 1488 N N . PHE A 1 190 ? -0.635 -10.014 18.995 1.00 75.50 190 PHE A N 1
ATOM 1489 C CA . PHE A 1 190 ? -0.079 -9.241 20.110 1.00 75.50 190 PHE A CA 1
ATOM 1490 C C . PHE A 1 190 ? 1.070 -8.354 19.617 1.00 75.50 190 PHE A C 1
ATOM 1492 O O . PHE A 1 190 ? 1.858 -8.799 18.781 1.00 75.50 190 PHE A O 1
ATOM 1499 N N . ASP A 1 191 ? 1.104 -7.102 20.079 1.00 76.19 191 ASP A N 1
ATOM 1500 C CA . ASP A 1 191 ? 2.166 -6.125 19.798 1.00 76.19 191 ASP A CA 1
ATOM 1501 C C . ASP A 1 191 ? 2.391 -5.833 18.300 1.00 76.19 191 ASP A C 1
ATOM 1503 O O . ASP A 1 191 ? 3.390 -5.244 17.897 1.00 76.19 191 ASP A O 1
ATOM 1507 N N . SER A 1 192 ? 1.443 -6.216 17.436 1.00 79.25 192 SER A N 1
ATOM 1508 C CA . SER A 1 192 ? 1.593 -6.062 15.982 1.00 79.25 192 SER A CA 1
ATOM 1509 C C . SER A 1 192 ? 1.718 -4.608 15.521 1.00 79.25 192 SER A C 1
ATOM 1511 O O . SER A 1 192 ? 2.236 -4.379 14.425 1.00 79.25 192 SER A O 1
ATOM 1513 N N . LEU A 1 193 ? 1.280 -3.648 16.344 1.00 85.06 193 LEU A N 1
ATOM 1514 C CA . LEU A 1 193 ? 1.376 -2.214 16.077 1.00 85.06 193 LEU A CA 1
ATOM 1515 C C . LEU A 1 193 ? 2.245 -1.459 17.099 1.00 85.06 193 LEU A C 1
ATOM 1517 O O . LEU A 1 193 ? 2.332 -0.242 17.004 1.00 85.06 193 LEU A O 1
ATOM 1521 N N . SER A 1 194 ? 2.866 -2.121 18.082 1.00 81.75 194 SER A N 1
ATOM 1522 C CA . SER A 1 194 ? 3.571 -1.416 19.171 1.00 81.75 194 SER A CA 1
ATOM 1523 C C . SER A 1 194 ? 4.868 -0.734 18.720 1.00 81.75 194 SER A C 1
ATOM 1525 O O . SER A 1 194 ? 5.247 0.298 19.262 1.00 81.75 194 SER A O 1
ATOM 1527 N N . GLU A 1 195 ? 5.518 -1.295 17.702 1.00 82.81 195 GLU A N 1
ATOM 1528 C CA . GLU A 1 195 ? 6.796 -0.839 17.133 1.00 82.81 195 GLU A CA 1
ATOM 1529 C C . GLU A 1 195 ? 6.617 0.196 16.002 1.00 82.81 195 GLU A C 1
ATOM 1531 O O . GLU A 1 195 ? 7.589 0.622 15.376 1.00 82.81 195 GLU A O 1
ATOM 1536 N N . VAL A 1 196 ? 5.375 0.575 15.675 1.00 87.19 196 VAL A N 1
ATOM 1537 C CA . VAL A 1 196 ? 5.069 1.499 14.574 1.00 87.19 196 VAL A CA 1
ATOM 1538 C C . VAL A 1 196 ? 4.193 2.652 15.049 1.00 87.19 196 VAL A C 1
ATOM 1540 O O . VAL A 1 196 ? 3.210 2.466 15.754 1.00 87.19 196 VAL A O 1
ATOM 1543 N N . ASN A 1 197 ? 4.521 3.864 14.608 1.00 88.31 197 ASN A N 1
ATOM 1544 C CA . ASN A 1 197 ? 3.740 5.064 14.906 1.00 88.31 197 ASN A CA 1
ATOM 1545 C C . ASN A 1 197 ? 2.787 5.354 13.742 1.00 88.31 197 ASN A C 1
ATOM 1547 O O . ASN A 1 197 ? 3.066 6.218 12.912 1.00 88.31 197 ASN A O 1
ATOM 1551 N N . LEU A 1 198 ? 1.729 4.551 13.619 1.00 91.75 198 LEU A N 1
ATOM 1552 C CA . LEU A 1 198 ? 0.724 4.734 12.573 1.00 91.75 198 LEU A CA 1
ATOM 1553 C C . LEU A 1 198 ? -0.087 6.024 12.800 1.00 91.75 198 LEU A C 1
ATOM 1555 O O . LEU A 1 198 ? -0.312 6.458 13.925 1.00 91.75 198 LEU A O 1
ATOM 1559 N N . GLU A 1 199 ? -0.548 6.610 11.704 1.00 94.75 199 GLU A N 1
ATOM 1560 C CA . GLU A 1 199 ? -1.474 7.747 11.653 1.00 94.75 199 GLU A CA 1
ATOM 1561 C C . GLU A 1 199 ? -2.866 7.288 11.184 1.00 94.75 199 GLU A C 1
ATOM 1563 O O . GLU A 1 199 ? -3.881 7.837 11.611 1.00 94.75 199 GLU A O 1
ATOM 1568 N N . GLU A 1 200 ? -2.916 6.259 10.333 1.00 96.62 200 GLU A N 1
ATOM 1569 C CA . GLU A 1 200 ? -4.139 5.738 9.724 1.00 96.62 200 GLU A CA 1
ATOM 1570 C C . GLU A 1 200 ? -4.090 4.213 9.607 1.00 96.62 200 GLU A C 1
ATOM 1572 O O . GLU A 1 200 ? -3.123 3.638 9.086 1.00 96.62 200 GLU A O 1
ATOM 1577 N N . LEU A 1 201 ? -5.163 3.566 10.065 1.00 96.19 201 LEU A N 1
ATOM 1578 C CA . LEU A 1 201 ? -5.391 2.135 9.900 1.00 96.19 201 LEU A CA 1
ATOM 1579 C C . LEU A 1 201 ? -6.819 1.875 9.442 1.00 96.19 201 LEU A C 1
ATOM 1581 O O . LEU A 1 201 ? -7.783 2.131 10.169 1.00 96.19 201 LEU A O 1
ATOM 1585 N N . GLU A 1 202 ? -6.931 1.266 8.271 1.00 98.38 202 GLU A N 1
ATOM 1586 C CA . GLU A 1 202 ? -8.205 0.826 7.720 1.00 98.38 202 GLU A CA 1
ATOM 1587 C C . GLU A 1 202 ? -8.270 -0.701 7.740 1.00 98.38 202 GLU A C 1
ATOM 1589 O O . GLU A 1 202 ? -7.493 -1.400 7.087 1.00 98.38 202 GLU A O 1
ATOM 1594 N N . LEU A 1 203 ? -9.209 -1.236 8.510 1.00 98.12 203 LEU A N 1
ATOM 1595 C CA . LEU A 1 203 ? -9.450 -2.667 8.686 1.00 98.12 203 LEU A CA 1
ATOM 1596 C C . LEU A 1 203 ? -10.917 -3.025 8.437 1.00 98.12 203 LEU A C 1
ATOM 1598 O O . LEU A 1 203 ? -11.366 -4.102 8.849 1.00 98.12 203 LEU A O 1
ATOM 1602 N N . SER A 1 204 ? -11.666 -2.154 7.764 1.00 98.69 204 SER A N 1
ATOM 1603 C CA . SER A 1 204 ? -13.087 -2.366 7.525 1.00 98.69 204 SER A CA 1
ATOM 1604 C C . SER A 1 204 ? -13.381 -3.617 6.707 1.00 98.69 204 SER A C 1
ATOM 1606 O O . SER A 1 204 ? -12.559 -4.095 5.925 1.00 98.69 204 SER A O 1
ATOM 1608 N N . ASN A 1 205 ? -14.558 -4.197 6.919 1.00 98.69 205 ASN A N 1
ATOM 1609 C CA . ASN A 1 205 ? -15.000 -5.418 6.245 1.00 98.69 205 ASN A CA 1
ATOM 1610 C C . ASN A 1 205 ? -13.977 -6.568 6.351 1.00 98.69 205 ASN A C 1
ATOM 1612 O O . ASN A 1 205 ? -13.499 -7.127 5.360 1.00 98.69 205 ASN A O 1
ATOM 1616 N N . ASN A 1 206 ? -13.606 -6.891 7.589 1.00 98.75 206 ASN A N 1
ATOM 1617 C CA . ASN A 1 206 ? -12.814 -8.065 7.943 1.00 98.75 206 ASN A CA 1
ATOM 1618 C C . ASN A 1 206 ? -13.655 -8.998 8.840 1.00 98.75 206 ASN A C 1
ATOM 1620 O O . ASN A 1 206 ? -14.885 -8.975 8.842 1.00 98.75 206 ASN A O 1
ATOM 1624 N N . ARG A 1 207 ? -13.011 -9.909 9.572 1.00 98.00 207 ARG A N 1
ATOM 1625 C CA . ARG A 1 207 ? -13.666 -10.868 10.476 1.00 98.00 207 ARG A CA 1
ATOM 1626 C C . ARG A 1 207 ? -13.158 -10.714 11.909 1.00 98.00 207 ARG A C 1
ATOM 1628 O O . ARG A 1 207 ? -13.192 -11.685 12.665 1.00 98.00 207 ARG A O 1
ATOM 1635 N N . LEU A 1 208 ? -12.677 -9.523 12.273 1.00 97.19 208 LEU A N 1
ATOM 1636 C CA . LEU A 1 208 ? -12.086 -9.262 13.581 1.00 97.19 208 LEU A CA 1
ATOM 1637 C C . LEU A 1 208 ? -13.144 -9.423 14.670 1.00 97.19 208 LEU A C 1
ATOM 1639 O O . LEU A 1 208 ? -14.200 -8.799 14.607 1.00 97.19 208 LEU A O 1
ATOM 1643 N N . THR A 1 209 ? -12.868 -10.252 15.675 1.00 94.75 209 THR A N 1
ATOM 1644 C CA . THR A 1 209 ? -13.788 -10.471 16.808 1.00 94.75 209 THR A CA 1
ATOM 1645 C C . THR A 1 209 ? -13.390 -9.707 18.066 1.00 94.75 209 THR A C 1
ATOM 1647 O O . THR A 1 209 ? -14.221 -9.461 18.944 1.00 94.75 209 THR A O 1
ATOM 1650 N N . GLN A 1 210 ? -12.108 -9.368 18.182 1.00 90.12 210 GLN A N 1
ATOM 1651 C CA . GLN A 1 210 ? -11.504 -8.732 19.347 1.00 90.12 210 GLN A CA 1
ATOM 1652 C C . GLN A 1 210 ? -10.330 -7.852 18.917 1.00 90.12 210 GLN A C 1
ATOM 1654 O O . GLN A 1 210 ? -9.701 -8.102 17.888 1.00 90.12 210 GLN A O 1
ATOM 1659 N N . LEU A 1 211 ? -10.016 -6.868 19.756 1.00 87.38 211 LEU A N 1
ATOM 1660 C CA . LEU A 1 211 ? -8.820 -6.039 19.662 1.00 87.38 211 LEU A CA 1
ATOM 1661 C C . LEU A 1 211 ? -8.074 -6.151 21.000 1.00 87.38 211 LEU A C 1
ATOM 1663 O O . LEU A 1 211 ? -8.516 -5.546 21.981 1.00 87.38 211 LEU A O 1
ATOM 1667 N N . PRO A 1 212 ? -7.010 -6.969 21.090 1.00 81.06 212 PRO A N 1
ATOM 1668 C CA . PRO A 1 212 ? -6.225 -7.096 22.315 1.00 81.06 212 PRO A CA 1
ATOM 1669 C C . PRO A 1 212 ? -5.706 -5.732 22.776 1.00 81.06 212 PRO A C 1
ATOM 1671 O O . PRO A 1 212 ? -5.262 -4.935 21.949 1.00 81.06 212 PRO A O 1
ATOM 1674 N N . SER A 1 213 ? -5.715 -5.469 24.085 1.00 76.38 213 SER A N 1
ATOM 1675 C CA . SER A 1 213 ? -5.249 -4.190 24.643 1.00 76.38 213 SER A CA 1
ATOM 1676 C C . SER A 1 213 ? -3.780 -3.896 24.337 1.00 76.38 213 SER A C 1
ATOM 1678 O O . SER A 1 213 ? -3.427 -2.731 24.225 1.00 76.38 213 SER A O 1
ATOM 1680 N N . THR A 1 214 ? -2.955 -4.931 24.162 1.00 75.88 214 THR A N 1
ATOM 1681 C CA . THR A 1 214 ? -1.526 -4.818 23.828 1.00 75.88 214 THR A CA 1
ATOM 1682 C C . THR A 1 214 ? -1.259 -4.642 22.333 1.00 75.88 214 THR A C 1
ATOM 1684 O O . THR A 1 214 ? -0.129 -4.433 21.921 1.00 75.88 214 THR A O 1
ATOM 1687 N N . THR A 1 215 ? -2.288 -4.722 21.483 1.00 74.56 215 THR A N 1
ATOM 1688 C CA . THR A 1 215 ? -2.109 -4.564 20.028 1.00 74.56 215 THR A CA 1
ATOM 1689 C C . THR A 1 215 ? -1.562 -3.188 19.678 1.00 74.56 215 THR A C 1
ATOM 1691 O O . THR A 1 215 ? -0.797 -3.054 18.730 1.00 74.56 215 THR A O 1
ATOM 1694 N N . PHE A 1 216 ? -1.998 -2.181 20.430 1.00 77.31 216 PHE A N 1
ATOM 1695 C CA . PHE A 1 216 ? -1.732 -0.776 20.190 1.00 77.31 216 PHE A CA 1
ATOM 1696 C C . PHE A 1 216 ? -0.599 -0.307 21.108 1.00 77.31 216 PHE A C 1
ATOM 1698 O O . PHE A 1 216 ? -0.668 -0.531 22.316 1.00 77.31 216 PHE A O 1
ATOM 1705 N N . GLY A 1 217 ? 0.428 0.321 20.530 1.00 73.00 217 GLY A N 1
ATOM 1706 C CA . GLY A 1 217 ? 1.494 0.987 21.282 1.00 73.00 217 GLY A CA 1
ATOM 1707 C C . GLY A 1 217 ? 1.082 2.382 21.753 1.00 73.00 217 GLY A C 1
ATOM 1708 O O . GLY A 1 217 ? -0.084 2.636 22.061 1.00 73.00 217 GLY A O 1
ATOM 1709 N N . ASP A 1 218 ? 2.040 3.308 21.773 1.00 73.88 218 ASP A N 1
ATOM 1710 C CA . ASP A 1 218 ? 1.724 4.733 21.858 1.00 73.88 218 ASP A CA 1
ATOM 1711 C C . ASP A 1 218 ? 1.066 5.181 20.542 1.00 73.88 218 ASP A C 1
ATOM 1713 O O . ASP A 1 218 ? 1.698 5.229 19.490 1.00 73.88 218 ASP A O 1
ATOM 1717 N N . MET A 1 219 ? -0.231 5.475 20.612 1.00 75.62 219 MET A N 1
ATOM 1718 C CA . MET A 1 219 ? -1.066 5.871 19.473 1.00 75.62 219 MET A CA 1
ATOM 1719 C C . MET A 1 219 ? -1.404 7.367 19.518 1.00 75.62 219 MET A C 1
ATOM 1721 O O . MET A 1 219 ? -2.441 7.796 19.008 1.00 75.62 219 MET A O 1
ATOM 1725 N N . SER A 1 220 ? -0.558 8.177 20.156 1.00 78.69 220 SER A N 1
ATOM 1726 C CA . SER A 1 220 ? -0.770 9.620 20.330 1.00 78.69 220 SER A CA 1
ATOM 1727 C C . SER A 1 220 ? -0.872 10.405 19.016 1.00 78.69 220 SER A C 1
ATOM 1729 O O . SER A 1 220 ? -1.490 11.470 19.006 1.00 78.69 220 SER A O 1
ATOM 1731 N N . ASN A 1 221 ? -0.341 9.882 17.904 1.00 82.94 221 ASN A N 1
ATOM 1732 C CA . ASN A 1 221 ? -0.423 10.499 16.569 1.00 82.94 221 ASN A CA 1
ATOM 1733 C C . ASN A 1 221 ? -1.516 9.906 15.669 1.00 82.94 221 ASN A C 1
ATOM 1735 O O . ASN A 1 221 ? -1.654 10.308 14.516 1.00 82.94 221 ASN A O 1
ATOM 1739 N N . PHE A 1 222 ? -2.292 8.950 16.171 1.00 88.25 222 PHE A N 1
ATOM 1740 C CA . PHE A 1 222 ? -3.241 8.212 15.354 1.00 88.25 222 PHE A CA 1
ATOM 1741 C C . PHE A 1 222 ? -4.490 9.049 15.070 1.00 88.25 222 PHE A C 1
ATOM 1743 O O . PHE A 1 222 ? -5.212 9.415 15.996 1.00 88.25 222 PHE A O 1
ATOM 1750 N N . GLY A 1 223 ? -4.732 9.374 13.799 1.00 94.25 223 GLY A N 1
ATOM 1751 C CA . GLY A 1 223 ? -5.812 10.258 13.356 1.00 94.25 223 GLY A CA 1
ATOM 1752 C C . GLY A 1 223 ? -7.051 9.515 12.862 1.00 94.25 223 GLY A C 1
ATOM 1753 O O . GLY A 1 223 ? -8.173 9.939 13.155 1.00 94.25 223 GLY A O 1
ATOM 1754 N N . VAL A 1 224 ? -6.864 8.390 12.164 1.00 96.62 224 VAL A N 1
ATOM 1755 C CA . VAL A 1 224 ? -7.946 7.661 11.485 1.00 96.62 224 VAL A CA 1
ATOM 1756 C C . VAL A 1 224 ? -7.931 6.180 11.853 1.00 96.62 224 VAL A C 1
ATOM 1758 O O . VAL A 1 224 ? -6.979 5.462 11.549 1.00 96.62 224 VAL A O 1
ATOM 1761 N N . LEU A 1 225 ? -9.026 5.711 12.454 1.00 95.69 225 LEU A N 1
ATOM 1762 C CA . LEU A 1 225 ? -9.280 4.296 12.712 1.00 95.69 225 LEU A CA 1
ATOM 1763 C C . LEU A 1 225 ? -10.597 3.865 12.070 1.00 95.69 225 LEU A C 1
ATOM 1765 O O . LEU A 1 225 ? -11.669 4.242 12.549 1.00 95.69 225 LEU A O 1
ATOM 1769 N N . ASP A 1 226 ? -10.525 3.019 11.047 1.00 98.00 226 ASP A N 1
ATOM 1770 C CA . ASP A 1 226 ? -11.706 2.358 10.492 1.00 98.00 226 ASP A CA 1
ATOM 1771 C C . ASP A 1 226 ? -11.694 0.861 10.816 1.00 98.00 226 ASP A C 1
ATOM 1773 O O . ASP A 1 226 ? -10.871 0.087 10.327 1.00 98.00 226 ASP A O 1
ATOM 1777 N N . LEU A 1 227 ? -12.632 0.453 11.665 1.00 97.56 227 LEU A N 1
ATOM 1778 C CA . LEU A 1 227 ? -12.876 -0.925 12.084 1.00 97.56 227 LEU A CA 1
ATOM 1779 C C . LEU A 1 227 ? -14.287 -1.380 11.694 1.00 97.56 227 LEU A C 1
ATOM 1781 O O . LEU A 1 227 ? -14.759 -2.406 12.197 1.00 97.56 227 LEU A O 1
ATOM 1785 N N . SER A 1 228 ? -14.979 -0.627 10.838 1.00 98.62 228 SER A N 1
ATOM 1786 C CA . SER A 1 228 ? -16.363 -0.903 10.464 1.00 98.62 228 SER A CA 1
ATOM 1787 C C . SER A 1 228 ? -16.543 -2.278 9.827 1.00 98.62 228 SER A C 1
ATOM 1789 O O . SER A 1 228 ? -15.590 -2.898 9.348 1.00 98.62 228 SER A O 1
ATOM 1791 N N . LEU A 1 229 ? -17.774 -2.792 9.825 1.00 98.56 229 LEU A N 1
ATOM 1792 C CA . LEU A 1 229 ? -18.112 -4.060 9.166 1.00 98.56 229 LEU A CA 1
ATOM 1793 C C . LEU A 1 229 ? -17.230 -5.229 9.658 1.00 98.56 229 LEU A C 1
ATOM 1795 O O . LEU A 1 229 ? -16.755 -6.057 8.882 1.00 98.56 229 LEU A O 1
ATOM 1799 N N . ASN A 1 230 ? -16.971 -5.288 10.962 1.00 98.62 230 ASN A N 1
ATOM 1800 C CA . ASN A 1 230 ? -16.269 -6.396 11.611 1.00 98.62 230 ASN A CA 1
ATOM 1801 C C . ASN A 1 230 ? -17.223 -7.137 12.566 1.00 98.62 230 ASN A C 1
ATOM 1803 O O . ASN A 1 230 ? -18.444 -7.043 12.476 1.00 98.62 230 ASN A O 1
ATOM 1807 N N . ARG A 1 231 ? -16.683 -7.965 13.463 1.00 97.56 231 ARG A N 1
ATOM 1808 C CA . ARG A 1 231 ? -17.450 -8.749 14.448 1.00 97.56 231 ARG A CA 1
ATOM 1809 C C . ARG A 1 231 ? -16.990 -8.446 15.872 1.00 97.56 231 ARG A C 1
ATOM 1811 O O . ARG A 1 231 ? -17.067 -9.311 16.750 1.00 97.56 231 ARG A O 1
ATOM 1818 N N . ILE A 1 232 ? -16.465 -7.240 16.094 1.00 96.75 232 ILE A N 1
ATOM 1819 C CA . ILE A 1 232 ? -15.867 -6.834 17.364 1.00 96.75 232 ILE A CA 1
ATOM 1820 C C . ILE A 1 232 ? -16.967 -6.760 18.416 1.00 96.75 232 ILE A C 1
ATOM 1822 O O . ILE A 1 232 ? -17.989 -6.114 18.208 1.00 96.75 232 ILE A O 1
ATOM 1826 N N . ARG A 1 233 ? -16.762 -7.435 19.551 1.00 94.69 233 ARG A N 1
ATOM 1827 C CA . ARG A 1 233 ? -17.744 -7.470 20.652 1.00 94.69 233 ARG A CA 1
ATOM 1828 C C . ARG A 1 233 ? -17.489 -6.436 21.740 1.00 94.69 233 ARG A C 1
ATOM 1830 O O . ARG A 1 233 ? -18.405 -6.056 22.462 1.00 94.69 233 ARG A O 1
ATOM 1837 N N . ARG A 1 234 ? -16.231 -6.028 21.910 1.00 91.81 234 ARG A N 1
ATOM 1838 C CA . ARG A 1 234 ? -15.792 -5.101 22.958 1.00 91.81 234 ARG A CA 1
ATOM 1839 C C . ARG A 1 234 ? -14.679 -4.216 22.421 1.00 91.81 234 ARG A C 1
ATOM 1841 O O . ARG A 1 234 ? -13.766 -4.715 21.766 1.00 91.81 234 ARG A O 1
ATOM 1848 N N . LEU A 1 235 ? -14.754 -2.930 22.742 1.00 90.31 235 LEU A N 1
ATOM 1849 C CA . LEU A 1 235 ? -13.702 -1.964 22.457 1.00 90.31 235 LEU A CA 1
ATOM 1850 C C . LEU A 1 235 ? -12.659 -1.999 23.591 1.00 90.31 235 LEU A C 1
ATOM 1852 O O . LEU A 1 235 ? -13.048 -1.995 24.764 1.00 90.31 235 LEU A O 1
ATOM 1856 N N . PRO A 1 236 ? -11.348 -2.058 23.299 1.00 88.38 236 PRO A N 1
ATOM 1857 C CA . PRO A 1 236 ? -10.331 -2.087 24.340 1.00 88.38 236 PRO A CA 1
ATOM 1858 C C . PRO A 1 236 ? -10.229 -0.722 25.026 1.00 88.38 236 PRO A C 1
ATOM 1860 O O . PRO A 1 236 ? -10.329 0.317 24.379 1.00 88.38 236 PRO A O 1
ATOM 1863 N N . ARG A 1 237 ? -9.969 -0.712 26.341 1.00 85.12 237 ARG A N 1
ATOM 1864 C CA . ARG A 1 237 ? -9.866 0.534 27.129 1.00 85.12 237 ARG A CA 1
ATOM 1865 C C . ARG A 1 237 ? -8.784 1.490 26.612 1.00 85.12 237 ARG A C 1
ATOM 1867 O O . ARG A 1 237 ? -8.944 2.693 26.767 1.00 85.12 237 ARG A O 1
ATOM 1874 N N . ILE A 1 238 ? -7.738 0.961 25.971 1.00 84.38 238 ILE A N 1
ATOM 1875 C CA . ILE A 1 238 ? -6.618 1.737 25.417 1.00 84.38 238 ILE A CA 1
ATOM 1876 C C . ILE A 1 238 ? -7.037 2.702 24.298 1.00 84.38 238 ILE A C 1
ATOM 1878 O O . ILE A 1 238 ? -6.331 3.668 24.042 1.00 84.38 238 ILE A O 1
ATOM 1882 N N . ILE A 1 239 ? -8.207 2.500 23.674 1.00 86.88 239 ILE A N 1
ATOM 1883 C CA . ILE A 1 239 ? -8.749 3.409 22.649 1.00 86.88 239 ILE A CA 1
ATOM 1884 C C . ILE A 1 239 ? -8.820 4.864 23.147 1.00 86.88 239 ILE A C 1
ATOM 1886 O O . ILE A 1 239 ? -8.655 5.796 22.372 1.00 86.88 239 ILE A O 1
ATOM 1890 N N . LYS A 1 240 ? -9.011 5.060 24.458 1.00 85.25 240 LYS A N 1
ATOM 1891 C CA . LYS A 1 240 ? -9.095 6.374 25.106 1.00 85.25 240 LYS A CA 1
ATOM 1892 C C . LYS A 1 240 ? -7.784 7.158 25.023 1.00 85.25 240 LYS A C 1
ATOM 1894 O O . LYS A 1 240 ? -7.807 8.380 25.095 1.00 85.25 240 LYS A O 1
ATOM 1899 N N . ASN A 1 241 ? -6.658 6.464 24.856 1.00 85.56 241 ASN A N 1
ATOM 1900 C CA . ASN A 1 241 ? -5.334 7.076 24.777 1.00 85.56 241 ASN A CA 1
ATOM 1901 C C . ASN A 1 241 ? -5.033 7.640 23.377 1.00 85.56 241 ASN A C 1
ATOM 1903 O O . ASN A 1 241 ? -4.031 8.330 23.207 1.00 85.56 241 ASN A O 1
ATOM 190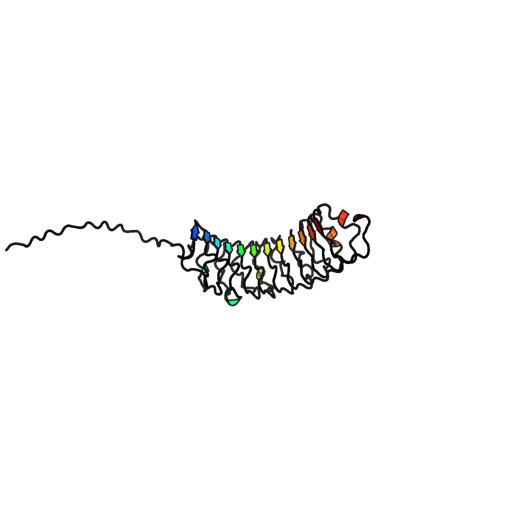7 N N . MET A 1 242 ? -5.886 7.383 22.378 1.00 88.12 242 MET A N 1
ATOM 1908 C CA . MET A 1 242 ? -5.746 7.906 21.014 1.00 88.12 242 MET A CA 1
ATOM 1909 C C . MET A 1 242 ? -6.197 9.376 20.951 1.00 88.12 242 MET A C 1
ATOM 1911 O O . MET A 1 242 ? -7.196 9.722 20.327 1.00 88.12 242 MET A O 1
ATOM 1915 N N . SER A 1 243 ? -5.480 10.263 21.641 1.00 86.75 243 SER A N 1
ATOM 1916 C CA . SER A 1 243 ? -5.876 11.667 21.844 1.00 86.75 243 SER A CA 1
ATOM 1917 C C . SER A 1 243 ? -5.877 12.521 20.569 1.00 86.75 243 SER A C 1
ATOM 1919 O O . SER A 1 243 ? -6.522 13.573 20.541 1.00 86.75 243 SER A O 1
ATOM 1921 N N . SER A 1 244 ? -5.190 12.083 19.509 1.00 92.06 244 SER A N 1
ATOM 1922 C CA . SER A 1 244 ? -5.214 12.749 18.199 1.00 92.06 244 SER A CA 1
ATOM 1923 C C . SER A 1 244 ? -6.275 12.220 17.233 1.00 92.06 244 SER A C 1
ATOM 1925 O O . SER A 1 244 ? -6.395 12.762 16.133 1.00 92.06 244 SER A O 1
ATOM 1927 N N . LEU A 1 245 ? -7.065 11.223 17.641 1.00 94.00 245 LEU A N 1
ATOM 1928 C CA . LEU A 1 245 ? -8.050 10.578 16.782 1.00 94.00 245 LEU A CA 1
ATOM 1929 C C . LEU A 1 245 ? -9.135 11.574 16.370 1.00 94.00 245 LEU A C 1
ATOM 1931 O O . LEU A 1 245 ? -9.851 12.113 17.215 1.00 94.00 245 LEU A O 1
ATOM 1935 N N . HIS A 1 246 ? -9.257 11.807 15.064 1.00 95.69 246 HIS A N 1
ATOM 1936 C CA . HIS A 1 246 ? -10.280 12.674 14.482 1.00 95.69 246 HIS A CA 1
ATOM 1937 C C . HIS A 1 246 ? -11.343 11.899 13.702 1.00 95.69 246 HIS A C 1
ATOM 1939 O O . HIS A 1 246 ? -12.443 12.416 13.506 1.00 95.69 246 HIS A O 1
ATOM 1945 N N . THR A 1 247 ? -11.057 10.658 13.310 1.00 97.00 247 THR A N 1
ATOM 1946 C CA . THR A 1 247 ? -12.009 9.769 12.643 1.00 97.00 247 THR A CA 1
ATOM 1947 C C . THR A 1 247 ? -11.984 8.397 13.302 1.00 97.00 247 THR A C 1
ATOM 1949 O O . THR A 1 247 ? -10.957 7.719 13.297 1.00 97.00 247 THR A O 1
ATOM 1952 N N . LEU A 1 248 ? -13.125 7.979 13.848 1.00 96.19 248 LEU A N 1
ATOM 1953 C CA . LEU A 1 248 ? -13.338 6.649 14.405 1.00 96.19 248 LEU A CA 1
ATOM 1954 C C . LEU A 1 248 ? -14.603 6.048 13.803 1.00 96.19 248 LEU A C 1
ATOM 1956 O O . LEU A 1 248 ? -15.709 6.504 14.087 1.00 96.19 248 LEU A O 1
ATOM 1960 N N . ASN A 1 249 ? -14.440 4.996 13.009 1.00 97.94 249 ASN A N 1
ATOM 1961 C CA . ASN A 1 249 ? -15.558 4.234 12.479 1.00 97.94 249 ASN A CA 1
ATOM 1962 C C . ASN A 1 249 ? -15.593 2.842 13.120 1.00 97.94 249 ASN A C 1
ATOM 1964 O O . ASN A 1 249 ? -14.718 2.005 12.896 1.00 97.94 249 ASN A O 1
ATOM 1968 N N . LEU A 1 250 ? -16.609 2.606 13.950 1.00 97.19 250 LEU A N 1
ATOM 1969 C CA . LEU A 1 250 ? -16.878 1.323 14.606 1.00 97.19 250 LEU A CA 1
ATOM 1970 C C . LEU A 1 250 ? -18.145 0.666 14.072 1.00 97.19 250 LEU A C 1
ATOM 1972 O O . LEU A 1 250 ? -18.566 -0.364 14.600 1.00 97.19 250 LEU A O 1
ATOM 1976 N N . SER A 1 251 ? -18.763 1.253 13.056 1.00 98.19 251 SER A N 1
ATOM 1977 C CA . SER A 1 251 ? -20.084 0.858 12.614 1.00 98.19 251 SER A CA 1
ATOM 1978 C C . SER A 1 251 ? -20.193 -0.605 12.196 1.00 98.19 251 SER A C 1
ATOM 1980 O O . SER A 1 251 ? -19.215 -1.257 11.820 1.00 98.19 251 SER A O 1
ATOM 1982 N N . SER A 1 252 ? -21.409 -1.141 12.269 1.00 98.19 252 SER A N 1
ATOM 1983 C CA . SER A 1 252 ? -21.721 -2.511 11.867 1.00 98.19 252 SER A CA 1
ATOM 1984 C C . SER A 1 252 ? -20.799 -3.545 12.535 1.00 98.19 252 SER A C 1
ATOM 1986 O O . SER A 1 252 ? -20.265 -4.446 11.891 1.00 98.19 252 SER A O 1
ATOM 1988 N N . ASN A 1 253 ? -20.601 -3.391 13.846 1.00 98.31 253 ASN A N 1
ATOM 1989 C CA . ASN A 1 253 ? -19.926 -4.347 14.723 1.00 98.31 253 ASN A CA 1
ATOM 1990 C C . ASN A 1 253 ? -20.898 -4.903 15.776 1.00 98.31 253 ASN A C 1
ATOM 1992 O O . ASN A 1 253 ? -22.013 -4.423 15.961 1.00 98.31 253 ASN A O 1
ATOM 1996 N N . SER A 1 254 ? -20.452 -5.898 16.540 1.00 97.00 254 SER A N 1
ATOM 1997 C CA . SER A 1 254 ? -21.239 -6.521 17.613 1.00 97.00 254 SER A CA 1
ATOM 1998 C C . SER A 1 254 ? -20.954 -5.918 18.995 1.00 97.00 254 SER A C 1
ATOM 2000 O O . SER A 1 254 ? -21.041 -6.626 20.001 1.00 97.00 254 SER A O 1
ATOM 2002 N N . ILE A 1 255 ? -20.564 -4.640 19.059 1.00 95.69 255 ILE A N 1
ATOM 2003 C CA . ILE A 1 255 ? -20.224 -3.963 20.318 1.00 95.69 255 ILE A CA 1
ATOM 2004 C C . ILE A 1 255 ? -21.507 -3.718 21.110 1.00 95.69 255 ILE A C 1
ATOM 2006 O O . ILE A 1 255 ? -22.429 -3.083 20.601 1.00 95.69 255 ILE A O 1
ATOM 2010 N N . SER A 1 256 ? -21.550 -4.210 22.351 1.00 93.94 256 SER A N 1
ATOM 2011 C CA . SER A 1 256 ? -22.714 -4.066 23.237 1.00 93.94 256 SER A CA 1
ATOM 2012 C C . SER A 1 256 ? -22.604 -2.920 24.239 1.00 93.94 256 SER A C 1
ATOM 2014 O O . SER A 1 256 ? -23.613 -2.476 24.778 1.00 93.94 256 SER A O 1
ATOM 2016 N N . GLN A 1 257 ? -21.384 -2.454 24.508 1.00 91.25 257 GLN A N 1
ATOM 2017 C CA . GLN A 1 257 ? -21.096 -1.400 25.476 1.00 91.25 257 GLN A CA 1
ATOM 2018 C C . GLN A 1 257 ? -19.909 -0.562 25.004 1.00 91.25 257 GLN A C 1
ATOM 2020 O O . GLN A 1 257 ? -18.920 -1.101 24.495 1.00 91.25 257 GLN A O 1
ATOM 2025 N N . LEU A 1 258 ? -19.994 0.747 25.231 1.00 90.88 258 LEU A N 1
ATOM 2026 C CA . LEU A 1 258 ? -18.902 1.698 25.038 1.00 90.88 258 LEU A CA 1
ATOM 2027 C C . LEU A 1 258 ? -18.429 2.226 26.402 1.00 90.88 258 LEU A C 1
ATOM 2029 O O . LEU A 1 258 ? -19.234 2.310 27.331 1.00 90.88 258 LEU A O 1
ATOM 2033 N N . PRO A 1 259 ? -17.144 2.589 26.558 1.00 88.62 259 PRO A N 1
ATOM 2034 C CA . PRO A 1 259 ? -16.686 3.276 27.761 1.00 88.62 259 PRO A CA 1
ATOM 2035 C C . PRO A 1 259 ? -17.414 4.617 27.951 1.00 88.62 259 PRO A C 1
ATOM 2037 O O . PRO A 1 259 ? -17.513 5.396 27.005 1.00 88.62 259 PRO A O 1
ATOM 2040 N N . ALA A 1 260 ? -17.891 4.902 29.166 1.00 86.88 260 ALA A N 1
ATOM 2041 C CA . ALA A 1 260 ? -18.674 6.110 29.461 1.00 86.88 260 ALA A CA 1
ATOM 2042 C C . ALA A 1 260 ? -17.903 7.422 29.202 1.00 86.88 260 ALA A C 1
ATOM 2044 O O . ALA A 1 260 ? -18.475 8.429 28.806 1.00 86.88 260 ALA A O 1
ATOM 2045 N N . ASP A 1 261 ? -16.589 7.397 29.371 1.00 87.81 261 ASP A N 1
ATOM 2046 C CA . ASP A 1 261 ? -15.646 8.503 29.194 1.00 87.81 261 ASP A CA 1
ATOM 2047 C C . ASP A 1 261 ? -15.011 8.549 27.789 1.00 87.81 261 ASP A C 1
ATOM 2049 O O . ASP A 1 261 ? -14.082 9.324 27.559 1.00 87.81 261 ASP A O 1
ATOM 2053 N N . LEU A 1 262 ? -15.476 7.730 26.834 1.00 88.31 262 LEU A N 1
ATOM 2054 C CA . LEU A 1 262 ? -14.880 7.648 25.493 1.00 88.31 262 LEU A CA 1
ATOM 2055 C C . LEU A 1 262 ? -14.857 9.014 24.789 1.00 88.31 262 LEU A C 1
ATOM 2057 O O . LEU A 1 262 ? -13.794 9.462 24.367 1.00 88.31 262 LEU A O 1
ATOM 2061 N N . LEU A 1 263 ? -16.005 9.694 24.710 1.00 84.81 263 LEU A N 1
ATOM 2062 C CA . LEU A 1 263 ? -16.122 11.011 24.070 1.00 84.81 263 LEU A CA 1
ATOM 2063 C C . LEU A 1 263 ? -15.353 12.108 24.818 1.00 84.81 263 LEU A C 1
ATOM 2065 O O . LEU A 1 263 ? -14.801 13.008 24.194 1.00 84.81 263 LEU A O 1
ATOM 2069 N N . GLN A 1 264 ? -15.246 12.001 26.144 1.00 87.50 264 GLN A N 1
ATOM 2070 C CA . GLN A 1 264 ? -14.449 12.926 26.960 1.00 87.50 264 GLN A CA 1
ATOM 2071 C C . GLN A 1 264 ? -12.937 12.756 26.720 1.00 87.50 264 GLN A C 1
ATOM 2073 O O . GLN A 1 264 ? -12.169 13.715 26.836 1.00 87.50 264 GLN A O 1
ATOM 2078 N N . SER A 1 265 ? -12.511 11.533 26.383 1.00 88.69 265 SER A N 1
ATOM 2079 C CA . SER A 1 265 ? -11.113 11.191 26.104 1.00 88.69 265 SER A CA 1
ATOM 2080 C C . SER A 1 265 ? -10.701 11.579 24.678 1.00 88.69 265 SER A C 1
ATOM 2082 O O . SER A 1 265 ? -9.623 12.136 24.471 1.00 88.69 265 SER A O 1
ATOM 2084 N N . LEU A 1 266 ? -11.564 11.331 23.685 1.00 90.44 266 LEU A 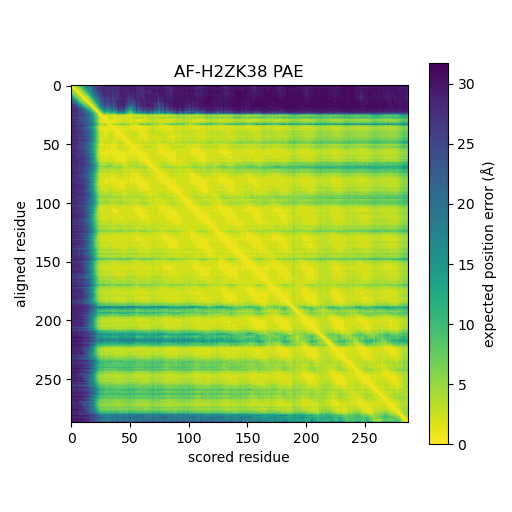N 1
ATOM 2085 C CA . LEU A 1 266 ? -11.299 11.571 22.260 1.00 90.44 266 LEU A CA 1
ATOM 2086 C C . LEU A 1 266 ? -11.554 13.033 21.857 1.00 90.44 266 LEU A C 1
ATOM 2088 O O . LEU A 1 266 ? -12.407 13.339 21.029 1.00 90.44 266 LEU A O 1
ATOM 2092 N N . ARG A 1 267 ? -10.787 13.959 22.439 1.00 88.56 267 ARG A N 1
ATOM 2093 C CA . ARG A 1 267 ? -11.024 15.414 22.339 1.00 88.56 267 ARG A CA 1
ATOM 2094 C C . ARG A 1 267 ? -10.922 16.008 20.929 1.00 88.56 267 ARG A C 1
ATOM 2096 O O . ARG A 1 267 ? -11.412 17.110 20.714 1.00 88.56 267 ARG A O 1
ATOM 2103 N N . LYS A 1 268 ? -10.260 15.327 19.987 1.00 93.81 268 LYS A N 1
ATOM 2104 C CA . LYS A 1 268 ? -10.113 15.782 18.590 1.00 93.81 268 LYS A CA 1
ATOM 2105 C C . LYS A 1 268 ? -11.088 15.108 17.619 1.00 93.81 268 LYS A C 1
ATOM 2107 O O . LYS A 1 268 ? -10.965 15.334 16.414 1.00 93.81 268 LYS A O 1
ATOM 2112 N N . ILE A 1 269 ? -12.032 14.298 18.112 1.00 94.12 269 ILE A N 1
ATOM 2113 C CA . ILE A 1 269 ? -12.949 13.540 17.259 1.00 94.12 269 ILE A CA 1
ATOM 2114 C C . ILE A 1 269 ? -13.823 14.486 16.423 1.00 94.12 269 ILE A C 1
ATOM 2116 O O . ILE A 1 269 ? -14.443 15.409 16.945 1.00 94.12 269 ILE A O 1
ATOM 2120 N N . LYS A 1 270 ? -13.843 14.271 15.106 1.00 95.12 270 LYS A N 1
ATOM 2121 C CA . LYS A 1 270 ? -14.670 15.014 14.138 1.00 95.12 270 LYS A CA 1
ATOM 2122 C C . LYS A 1 270 ? -15.716 14.117 13.495 1.00 95.12 270 LYS A C 1
ATOM 2124 O O . LYS A 1 270 ? -16.824 14.556 13.222 1.00 95.12 270 LYS A O 1
ATOM 2129 N N . VAL A 1 271 ? -15.348 12.861 13.251 1.00 96.12 271 VAL A N 1
ATOM 2130 C CA . VAL A 1 271 ? -16.216 11.844 12.665 1.00 96.12 271 VAL A CA 1
ATOM 2131 C C . VAL A 1 271 ? -16.220 10.643 13.596 1.00 96.12 271 VAL A C 1
ATOM 2133 O O . VAL A 1 271 ? -15.196 9.982 13.767 1.00 96.12 271 VAL A O 1
ATOM 2136 N N . LEU A 1 272 ? -17.376 10.372 14.194 1.00 95.06 272 LEU A N 1
ATOM 2137 C CA . LEU A 1 272 ? -17.615 9.188 15.001 1.00 95.06 272 LEU A CA 1
ATOM 2138 C C . LEU A 1 272 ? -18.809 8.439 14.428 1.00 95.06 272 LEU A C 1
ATOM 2140 O O . LEU A 1 272 ? -19.937 8.918 14.508 1.00 95.06 272 LEU A O 1
ATOM 2144 N N . ASP A 1 273 ? -18.551 7.258 13.881 1.00 96.50 273 ASP A N 1
ATOM 2145 C CA . ASP A 1 273 ? -19.600 6.407 13.342 1.00 96.50 273 ASP A CA 1
ATOM 2146 C C . ASP A 1 273 ? -19.795 5.160 14.214 1.00 96.50 273 ASP A C 1
ATOM 2148 O O . ASP A 1 273 ? -18.913 4.306 14.351 1.00 96.50 273 ASP A O 1
ATOM 2152 N N . LEU A 1 274 ? -20.979 5.093 14.824 1.00 94.56 274 LEU A N 1
ATOM 2153 C CA . LEU A 1 274 ? -21.446 4.030 15.714 1.00 94.56 274 LEU A CA 1
ATOM 2154 C C . LEU A 1 274 ? -22.700 3.336 15.159 1.00 94.56 274 LEU A C 1
ATOM 2156 O O . LEU A 1 274 ? -23.385 2.625 15.901 1.00 94.56 274 LEU A O 1
ATOM 2160 N N . HIS A 1 275 ? -23.050 3.551 13.885 1.00 95.56 275 HIS A N 1
ATOM 2161 C CA . HIS A 1 275 ? -24.265 2.967 13.324 1.00 95.56 275 HIS A CA 1
ATOM 2162 C C . HIS A 1 275 ? -24.198 1.435 13.342 1.00 95.56 275 HIS A C 1
ATOM 2164 O O . HIS A 1 275 ? -23.131 0.836 13.223 1.00 95.56 275 HIS A O 1
ATOM 2170 N N . GLY A 1 276 ? -25.338 0.762 13.498 1.00 95.75 276 GLY A N 1
ATOM 2171 C CA . GLY A 1 276 ? -25.389 -0.704 13.427 1.00 95.75 276 GLY A CA 1
ATOM 2172 C C . GLY A 1 276 ? -24.631 -1.444 14.540 1.00 95.75 276 GLY A C 1
ATOM 2173 O O . GLY A 1 276 ? -24.366 -2.638 14.392 1.00 95.75 276 GLY A O 1
ATOM 2174 N N . LEU A 1 277 ? -24.277 -0.772 15.642 1.00 95.56 277 LEU A N 1
ATOM 2175 C CA . LEU A 1 277 ? -23.809 -1.433 16.863 1.00 95.56 277 LEU A CA 1
ATOM 2176 C C . LEU A 1 277 ? -24.958 -2.145 17.598 1.00 95.56 277 LEU A C 1
ATOM 2178 O O . LEU A 1 277 ? -26.138 -1.926 17.329 1.00 95.56 277 LEU A O 1
ATOM 2182 N N . ARG A 1 278 ? -24.618 -3.004 18.564 1.00 94.31 278 ARG A N 1
ATOM 2183 C CA . ARG A 1 278 ? -25.572 -3.783 19.377 1.00 94.31 278 ARG A CA 1
ATOM 2184 C C . ARG A 1 278 ? -25.670 -3.240 20.806 1.00 94.31 278 ARG A C 1
ATOM 2186 O O . ARG A 1 278 ? -25.701 -4.021 21.755 1.00 94.31 278 ARG A O 1
ATOM 2193 N N . LEU A 1 279 ? -25.658 -1.914 20.956 1.00 91.38 279 LEU A N 1
ATOM 2194 C CA . LEU A 1 279 ? -25.615 -1.253 22.262 1.00 91.38 279 LEU A CA 1
ATOM 2195 C C . LEU A 1 279 ? -26.857 -1.593 23.091 1.00 91.38 279 LEU A C 1
ATOM 2197 O O . LEU A 1 279 ? -27.981 -1.434 22.626 1.00 91.38 279 LEU A O 1
ATOM 2201 N N . THR A 1 280 ? -26.646 -2.048 24.325 1.00 87.69 280 THR A N 1
ATOM 2202 C CA . THR A 1 280 ? -27.737 -2.312 25.281 1.00 87.69 280 THR A CA 1
ATOM 2203 C C . THR A 1 280 ? -28.081 -1.085 26.119 1.00 87.69 280 THR A C 1
ATOM 2205 O O . THR A 1 280 ? -29.164 -0.999 26.683 1.00 87.69 280 THR A O 1
ATOM 2208 N N . SER A 1 281 ? -27.135 -0.156 26.240 1.00 82.06 281 SER A N 1
ATOM 2209 C CA . SER A 1 281 ? -27.285 1.109 26.946 1.00 82.06 281 SER A CA 1
ATOM 2210 C C . SER A 1 281 ? -26.293 2.131 26.394 1.00 82.06 281 SER A C 1
ATOM 2212 O O . SER A 1 281 ? -25.243 1.773 25.852 1.00 82.06 281 SER A O 1
ATOM 2214 N N . LEU A 1 282 ? -26.633 3.410 26.541 1.00 77.50 282 LEU A N 1
ATOM 2215 C CA . LEU A 1 282 ? -25.775 4.547 26.225 1.00 77.50 282 LEU A CA 1
ATOM 2216 C C . LEU A 1 282 ? -25.566 5.367 27.498 1.00 77.50 282 LEU A C 1
ATOM 2218 O O . LEU A 1 282 ? -26.491 5.558 28.286 1.00 77.50 282 LEU A O 1
ATOM 2222 N N . SER A 1 283 ? -24.331 5.812 27.713 1.00 78.31 283 SER A N 1
ATOM 2223 C CA . SER A 1 283 ? -24.010 6.760 28.781 1.00 78.31 283 SER A CA 1
ATOM 2224 C C . SER A 1 283 ? -24.570 8.138 28.426 1.00 78.31 283 SER A C 1
ATOM 2226 O O . SER A 1 283 ? -24.589 8.496 27.251 1.00 78.31 283 SER A O 1
ATOM 2228 N N . ALA A 1 284 ? -24.949 8.934 29.431 1.00 72.81 284 ALA A N 1
ATOM 2229 C CA . ALA A 1 284 ? -25.419 10.311 29.241 1.00 72.81 284 ALA A CA 1
ATOM 2230 C C . ALA A 1 284 ? -24.408 11.197 28.493 1.00 72.81 284 ALA A C 1
ATOM 2232 O O . ALA A 1 284 ? -24.793 12.148 27.841 1.00 72.81 284 ALA A O 1
ATOM 2233 N N . SER A 1 285 ? -23.118 10.854 28.528 1.00 74.25 285 SER A N 1
ATOM 2234 C CA . SER A 1 285 ? -22.073 11.515 27.733 1.00 74.25 285 SER A CA 1
ATOM 2235 C C . SER A 1 285 ? -22.227 11.373 26.210 1.00 74.25 285 SER A C 1
ATOM 2237 O O . SER A 1 285 ? -21.488 12.033 25.486 1.00 74.25 285 SER A O 1
ATOM 2239 N N . PHE A 1 286 ? -23.123 10.502 25.731 1.00 70.19 286 PHE A N 1
ATOM 2240 C CA . PHE A 1 286 ? -23.444 10.285 24.314 1.00 70.19 286 PHE A CA 1
ATOM 2241 C C . PHE A 1 286 ? -24.818 10.853 23.903 1.00 70.19 286 PHE A C 1
ATOM 2243 O O . PHE A 1 286 ? -25.216 10.650 22.755 1.00 70.19 286 PHE A O 1
ATOM 2250 N N . ILE A 1 287 ? -25.544 11.497 24.825 1.00 60.72 287 ILE A N 1
ATOM 2251 C CA . ILE A 1 287 ? -26.846 12.154 24.609 1.00 60.72 287 ILE A CA 1
ATOM 2252 C C . ILE A 1 287 ? -26.619 13.665 24.646 1.00 60.72 287 ILE A C 1
ATOM 2254 O O . ILE A 1 287 ? -27.195 14.354 23.779 1.00 60.72 287 ILE A O 1
#

Radius of gyration: 27.4 Å; Cα contacts (8 Å, |Δi|>4): 742; chains: 1; bounding box: 75×33×108 Å

Nearest PDB structures (foldseek):
  5a5c-assembly2_B  TM=9.360E-01  e=1.587E-12  synthetic construct
  4k79-assembly1_A  TM=9.610E-01  e=7.992E-10  Petromyzon marinus
  1ozn-assembly1_A  TM=8.712E-01  e=7.241E-10  Homo sapiens
  4u7l-assembly1_A  TM=7.882E-01  e=6.560E-10  Homo sapiens
  2z66-assembly2_B  TM=6.788E-01  e=1.419E-10  Eptatretus burgeri

InterPro domains:
  IPR000372 Leucine-rich repeat N-terminal domain [PF01462] (26-52)
  IPR000372 Leucine-rich repeat N-terminal domain [SM00013] (25-57)
  IPR001611 Leucine-rich repeat [PF00560] (244-266)
  IPR001611 Leucine-rich repeat [PF13855] (127-185)
  IPR001611 Leucine-rich repeat [PF13855] (197-236)
  IPR001611 Leucine-rich repeat [PS51450] (197-218)
  IPR001611 Leucine-rich repeat [PS51450] (244-265)
  IPR003591 Leucine-rich repeat, typical subtype [SM00369] (56-75)
  IPR003591 Leucine-rich repeat, typical subtype [SM00369] (76-101)
  IPR003591 Leucine-rich repeat, typical subtype [SM00369] (102-125)
  IPR003591 Leucine-rich repeat, typical subtype [SM00369] (126-149)
  IPR003591 Leucine-rich repeat, typical subtype [SM00369] (150-173)
  IPR003591 Leucine-rich repeat, typical subtype [SM00369] (196-218)
  IPR003591 Leucine-rich repeat, typical subtype [SM00369] (219-241)
  IPR003591 Leucine-rich repeat, typical subtype [SM00369] (242-265)
  IPR032675 Leucine-rich repeat domain superfamily [G3DSA:3.80.10.10] (18-192)
  IPR032675 Leucine-rich repeat domain superfamily [G3DSA:3.80.10.10] (193-287)
  IPR050333 Small Leucine-Rich Proteoglycans [PTHR45712] (25-285)

pLDDT: mean 88.71, std 16.07, range [32.62, 98.88]

Sequence (287 aa):
MESFAAIYPVLVILSVLRSGTSLVTCPALCTCNSREVWCENKGLTAIPIGIPVDTRKLYLFDNNITTIPEGSLSRLKDLQMLVLTSNGLTNDAIRPGLFRQMKKLEALMMSDNKLTRITNSMFAGMPNLMRLYVERNRIRGIEQKALFNLTKLVEIKLGGNQLTNFPKITMCPKLRRLSLPNNRLVRLQFDSLSEVNLEELELSNNRLTQLPSTTFGDMSNFGVLDLSLNRIRRLPRIIKNMSSLHTLNLSSNSISQLPADLLQSLRKIKVLDLHGLRLTSLSASFI

Foldseek 3Di:
DDDDDDDDPPPPPPPPPPPDPPPLDQFPQWDDDDQEIGNAPSQDQEQTPSRDLSHQEYAHEHHAHAAYDAPRCQSNLNHAYYAHHQYAYEPRRQDQCSQQSNQNHAYYAHANYAYAAQELRSCHRHLNHAEEHHEQYAHAYYDQNSCQSNQNHQEYAHANYAYQADHQCLNHQNHAYYAHANYAHAEHDACSPQNHAYQEYHHHQYAHAEHDLRPHHQNCNHAYDHPENYAHADDHPCLLNNQNHQYDAHYQYAHADDPLCSCVSNVNHNHYHHHNYNHPDHHPSVD

Organism: Ciona savignyi (NCBI:txid51511)

Mean predicted aligned error: 7.56 Å